Protein AF-A0A7W8SS16-F1 (afdb_monomer)

Solvent-accessible surface area (backbone atoms only — not comparable to full-atom values): 12075 Å² total; per-residue (Å²): 107,57,66,53,56,61,70,48,41,93,76,43,60,70,66,60,52,49,54,53,42,48,54,46,45,53,54,51,49,43,66,39,55,33,52,51,42,54,52,36,51,65,58,40,70,41,93,82,24,70,28,72,86,41,45,69,45,52,56,46,54,32,50,55,39,40,53,52,26,50,53,54,51,64,74,57,46,54,69,59,56,54,48,52,56,48,52,56,51,50,53,53,43,63,76,73,58,91,49,75,67,57,52,42,55,49,44,53,52,54,46,54,54,33,50,51,51,27,53,54,32,45,55,51,35,63,75,42,60,87,86,50,55,66,41,52,52,48,29,44,54,32,46,51,52,40,52,50,46,46,70,70,36,27,76,76,63,73,54,89,52,65,69,61,49,53,53,45,50,57,53,45,53,40,46,44,54,29,49,52,39,52,50,27,46,50,54,48,60,80,42,37,89,81,49,57,60,70,65,53,49,49,45,33,47,54,41,40,50,55,49,33,54,54,34,48,53,62,38,48,64,76,62,111

Nearest PDB structures (foldseek):
  8ub3-assembly1_A  TM=2.593E-01  e=3.828E-01  synthetic construct
  4p9t-assembly1_C  TM=2.778E-01  e=1.265E+00  Mus musculus
  8j0h-assembly3_C  TM=3.915E-01  e=6.929E+00  Schizosaccharomyces pombe 972h-
  6egc-assembly1_A  TM=3.393E-01  e=5.506E+00  synthetic construct

Radius of gyration: 20.69 Å; Cα contacts (8 Å, |Δi|>4): 167; chains: 1; bounding box: 44×39×52 Å

Secondary structure (DSSP, 8-state):
-HHHHHHHGGGS-HHHHHHHHHHHHHHHHHHHHHHHHHHHHHHHTSTTS--GGGHHHHHHHHHHHHHHHHHHHHHTTHHHHHHHHHHHHHHHHHHH---HHHHHHHHHHHHHHHHHHHHHHHHHHHHS-TT-HHHHHHHHHHHHHHHHHHHHHHHHHT---HHHHHHHHHHHHHHHHHHHHHHHHHHHHHTHHHHS-HHHHHHHHHHHHHHHHHHHHHHHHTT-

pLDDT: mean 89.04, std 6.63, range [62.69, 97.5]

Mean predicted aligned error: 5.39 Å

Foldseek 3Di:
DLLVLVLCVVLDDVVLSVVLNVLVVQLCVLVCQLVLLVLLLVVCPPPQQLQPLLNVVSVVVSVVSVVRSVVSVVVSPVVVSVVVSVVVRVVSNVVRDDDLVVLLVSLVVSLVVLVVQLVVLLVVLLPDDLVPLVSLVSNLVSLVSNLVSCVVCVVSNVDDCPVVNVLSVVLNVLSVQLVSLVSSLVVLVVCVVPRDDPVSSVSNNVVSVVSNSVSSVVSSVSSD

Sequence (224 aa):
MRSLWWAFAPLLDKGENSRQRAVYKFLATAAGKTRDWDILIALLKQEDSGAQALMPKLEQARRDTLATSRKTLLNADVKHLLRDALATTSAQLHATHDSAIALRKFAARRIGASEHSLKKRIKRARHAKRSNYAAFHDVRKAGKKLRYLFEFFGPVLKISHKRTLKRLKKIQKRFGMLNDTVASETLLRDNAASLADADHIAAALGWLDRKRKRRLRAASELLG

Structure (mmCIF, N/CA/C/O backbone):
data_AF-A0A7W8SS16-F1
#
_entry.id   AF-A0A7W8SS16-F1
#
loop_
_atom_site.group_PDB
_atom_site.id
_atom_site.type_symbol
_atom_site.label_atom_id
_atom_site.label_alt_id
_atom_site.label_comp_id
_atom_site.label_asym_id
_atom_site.label_entity_id
_atom_site.label_seq_id
_atom_site.pdbx_PDB_ins_code
_atom_site.Cartn_x
_atom_site.Cartn_y
_atom_site.Cartn_z
_atom_site.occupancy
_atom_site.B_iso_or_equiv
_atom_site.auth_seq_id
_atom_site.auth_comp_id
_atom_site.auth_asym_id
_atom_site.auth_atom_id
_atom_site.pdbx_PDB_model_num
ATOM 1 N N . MET A 1 1 ? 10.441 -2.635 -4.152 1.00 74.44 1 MET A N 1
ATOM 2 C CA . MET A 1 1 ? 10.681 -3.810 -5.021 1.00 74.44 1 MET A CA 1
ATOM 3 C C . MET A 1 1 ? 9.576 -4.080 -6.040 1.00 74.44 1 MET A C 1
ATOM 5 O O . MET A 1 1 ? 9.846 -3.895 -7.213 1.00 74.44 1 MET A O 1
ATOM 9 N N . ARG A 1 2 ? 8.312 -4.375 -5.680 1.00 85.88 2 ARG A N 1
ATOM 10 C CA . ARG A 1 2 ? 7.229 -4.618 -6.682 1.00 85.88 2 ARG A CA 1
ATOM 11 C C . ARG A 1 2 ? 7.094 -3.560 -7.786 1.00 85.88 2 ARG A C 1
ATOM 13 O O . ARG A 1 2 ? 6.755 -3.884 -8.920 1.00 85.88 2 ARG A O 1
ATOM 20 N N . SER A 1 3 ? 7.297 -2.292 -7.433 1.00 86.88 3 SER A N 1
ATOM 21 C CA . SER A 1 3 ? 7.240 -1.173 -8.378 1.00 86.88 3 SER A CA 1
ATOM 22 C C . SER A 1 3 ? 8.393 -1.177 -9.378 1.00 86.88 3 SER A C 1
ATOM 24 O O . SER A 1 3 ? 8.199 -0.696 -10.485 1.00 86.88 3 SER A O 1
ATOM 26 N N . LEU A 1 4 ? 9.554 -1.720 -9.002 1.00 87.88 4 LEU A N 1
ATOM 27 C CA . LEU A 1 4 ? 10.734 -1.830 -9.858 1.00 87.88 4 LEU A CA 1
ATOM 28 C C . LEU A 1 4 ? 10.493 -2.874 -10.955 1.00 87.88 4 LEU A C 1
ATOM 30 O O . LEU A 1 4 ? 10.517 -2.530 -12.129 1.00 87.88 4 LEU A O 1
ATOM 34 N N . TRP A 1 5 ? 10.072 -4.088 -10.587 1.00 88.94 5 TRP A N 1
ATOM 35 C CA . TRP A 1 5 ? 9.665 -5.119 -11.555 1.00 88.94 5 TRP A CA 1
ATOM 36 C C . TRP A 1 5 ? 8.515 -4.657 -12.453 1.00 88.94 5 TRP A C 1
ATOM 38 O O . TRP A 1 5 ? 8.502 -4.910 -13.649 1.00 88.94 5 TRP A O 1
ATOM 48 N N . TRP A 1 6 ? 7.560 -3.886 -11.921 1.00 92.12 6 TRP A N 1
ATOM 49 C CA . TRP A 1 6 ? 6.535 -3.262 -12.765 1.00 92.12 6 TRP A CA 1
ATOM 50 C C . TRP A 1 6 ? 7.099 -2.196 -13.727 1.00 92.12 6 TRP A C 1
ATOM 52 O O . TRP A 1 6 ? 6.590 -2.048 -14.843 1.00 92.12 6 TRP A O 1
ATOM 62 N N . ALA A 1 7 ? 8.107 -1.427 -13.311 1.00 91.19 7 ALA A N 1
ATOM 63 C CA . ALA A 1 7 ? 8.721 -0.401 -14.149 1.00 91.19 7 ALA A CA 1
ATOM 64 C C . ALA A 1 7 ? 9.413 -1.034 -15.362 1.00 91.19 7 ALA A C 1
ATOM 66 O O . ALA A 1 7 ? 9.157 -0.590 -16.485 1.00 91.19 7 ALA A O 1
ATOM 67 N N . PHE A 1 8 ? 10.172 -2.108 -15.123 1.00 89.88 8 PHE A N 1
ATOM 68 C CA . PHE A 1 8 ? 10.927 -2.869 -16.121 1.00 89.88 8 PHE A CA 1
ATOM 69 C C . PHE A 1 8 ? 10.134 -3.985 -16.807 1.00 89.88 8 PHE A C 1
ATOM 71 O O . PHE A 1 8 ? 10.627 -4.549 -17.769 1.00 89.88 8 PHE A O 1
ATOM 78 N N . ALA A 1 9 ? 8.889 -4.250 -16.398 1.00 90.44 9 ALA A N 1
ATOM 79 C CA . ALA A 1 9 ? 8.056 -5.339 -16.918 1.00 90.44 9 ALA A CA 1
ATOM 80 C C . ALA A 1 9 ? 8.061 -5.543 -18.449 1.00 90.44 9 ALA A C 1
ATOM 82 O O . ALA A 1 9 ? 8.000 -6.696 -18.852 1.00 90.44 9 ALA A O 1
ATOM 83 N N . PRO A 1 10 ? 8.107 -4.504 -19.313 1.00 90.19 10 PRO A N 1
ATOM 84 C CA . PRO A 1 10 ? 8.168 -4.720 -20.762 1.00 90.19 10 PRO A CA 1
ATOM 85 C C . PRO A 1 10 ? 9.491 -5.301 -21.288 1.00 90.19 10 PRO A C 1
ATOM 87 O O . PRO A 1 10 ? 9.543 -5.635 -22.462 1.00 90.19 10 PRO A O 1
ATOM 90 N N . LEU A 1 11 ? 10.539 -5.346 -20.461 1.00 86.88 11 LEU A N 1
ATOM 91 C CA . LEU A 1 11 ? 11.873 -5.875 -20.778 1.00 86.88 11 LEU A CA 1
ATOM 92 C C . LEU A 1 11 ? 12.154 -7.210 -20.071 1.00 86.88 11 LEU A C 1
ATOM 94 O O . LEU A 1 11 ? 13.245 -7.747 -20.188 1.00 86.88 11 LEU A O 1
ATOM 98 N N . LEU A 1 12 ? 11.205 -7.704 -19.274 1.00 85.38 12 LEU A N 1
ATOM 99 C CA . LEU A 1 12 ? 11.363 -8.927 -18.494 1.00 85.38 12 LEU A CA 1
ATOM 100 C C . LEU A 1 12 ? 10.482 -10.022 -19.075 1.00 85.38 12 LEU A C 1
ATOM 102 O O . LEU A 1 12 ? 9.384 -9.736 -19.569 1.00 85.38 12 LEU A O 1
ATOM 106 N N . ASP A 1 13 ? 10.918 -11.270 -18.919 1.00 87.88 13 ASP A N 1
ATOM 107 C CA . ASP A 1 13 ? 10.044 -12.407 -19.173 1.00 87.88 13 ASP A CA 1
ATOM 108 C C . ASP A 1 13 ? 8.759 -12.297 -18.327 1.00 87.88 13 ASP A C 1
ATOM 110 O O . ASP A 1 13 ? 8.773 -11.908 -17.151 1.00 87.88 13 ASP A O 1
ATOM 114 N N . LYS A 1 14 ? 7.614 -12.613 -18.939 1.00 88.19 14 LYS A N 1
ATOM 115 C CA . LYS A 1 14 ? 6.300 -12.451 -18.302 1.00 88.19 14 LYS A CA 1
ATOM 116 C C . LYS A 1 14 ? 6.110 -13.421 -17.139 1.00 88.19 14 LYS A C 1
ATOM 118 O O . LYS A 1 14 ? 5.496 -13.026 -16.138 1.00 88.19 14 LYS A O 1
ATOM 123 N N . GLY A 1 15 ? 6.594 -14.656 -17.279 1.00 87.62 15 GLY A N 1
ATOM 124 C CA . GLY A 1 15 ? 6.503 -15.690 -16.254 1.00 87.62 15 GLY A CA 1
ATOM 125 C C . GLY A 1 15 ? 7.339 -15.304 -15.043 1.00 87.62 15 GLY A C 1
ATOM 126 O O . GLY A 1 15 ? 6.806 -15.145 -13.939 1.00 87.62 15 GLY A O 1
ATOM 127 N N . GLU A 1 16 ? 8.614 -15.012 -15.278 1.00 83.19 16 GLU A N 1
ATOM 128 C CA . GLU A 1 16 ? 9.563 -14.647 -14.230 1.00 83.19 16 GLU A CA 1
ATOM 129 C C . GLU A 1 16 ? 9.162 -13.349 -13.516 1.00 83.19 16 GLU A C 1
ATOM 131 O O . GLU A 1 16 ? 9.086 -13.287 -12.287 1.00 83.19 16 GLU A O 1
ATOM 136 N N . ASN A 1 17 ? 8.757 -12.316 -14.259 1.00 88.19 17 ASN A N 1
ATOM 137 C CA . ASN A 1 17 ? 8.255 -11.079 -13.661 1.00 88.19 17 ASN A CA 1
ATOM 138 C C . ASN A 1 17 ? 7.004 -11.311 -12.791 1.00 88.19 17 ASN A C 1
ATOM 140 O O . ASN A 1 17 ? 6.822 -10.655 -11.760 1.00 88.19 17 ASN A O 1
ATOM 144 N N . SER A 1 18 ? 6.120 -12.230 -13.183 1.00 90.00 18 SER A N 1
ATOM 145 C CA . SER A 1 18 ? 4.931 -12.563 -12.393 1.00 90.00 18 SER A CA 1
ATOM 146 C C . SER A 1 18 ? 5.305 -13.292 -11.104 1.00 90.00 18 SER A C 1
ATOM 148 O O . SER A 1 18 ? 4.835 -12.884 -10.035 1.00 90.00 18 SER A O 1
ATOM 150 N N . ARG A 1 19 ? 6.209 -14.278 -11.186 1.00 87.38 19 ARG A N 1
ATOM 151 C CA . ARG A 1 19 ? 6.774 -15.002 -10.038 1.00 87.38 19 ARG A CA 1
ATOM 152 C C . ARG A 1 19 ? 7.416 -14.037 -9.042 1.00 87.38 19 ARG A C 1
ATOM 154 O O . ARG A 1 19 ? 7.005 -13.986 -7.881 1.00 87.38 19 ARG A O 1
ATOM 161 N N . GLN A 1 20 ? 8.325 -13.178 -9.499 1.00 87.75 20 GLN A N 1
ATOM 162 C CA . GLN A 1 20 ? 9.016 -12.224 -8.627 1.00 87.75 20 GLN A CA 1
ATOM 163 C C . GLN A 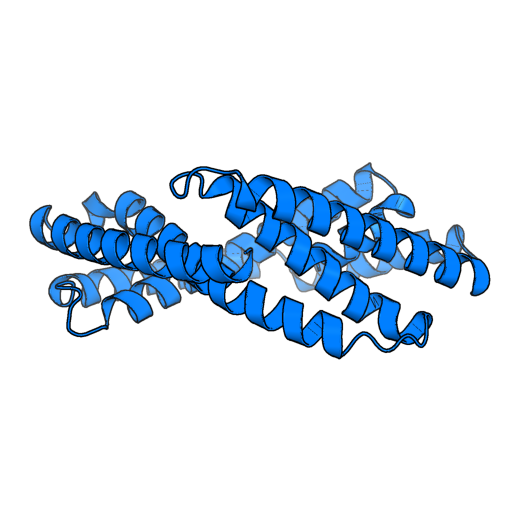1 20 ? 8.056 -11.228 -7.973 1.00 87.75 20 GLN A C 1
ATOM 165 O O . GLN A 1 20 ? 8.121 -10.939 -6.773 1.00 87.75 20 GLN A O 1
ATOM 170 N N . ARG A 1 21 ? 7.072 -10.722 -8.724 1.00 90.38 21 ARG A N 1
ATOM 171 C CA . ARG A 1 21 ? 6.050 -9.828 -8.158 1.00 90.38 21 ARG A CA 1
ATOM 172 C C . ARG A 1 21 ? 5.158 -10.521 -7.130 1.00 90.38 21 ARG A C 1
ATOM 174 O O . ARG A 1 21 ? 4.668 -9.816 -6.238 1.00 90.38 21 ARG A O 1
ATOM 181 N N . ALA A 1 22 ? 4.932 -11.830 -7.245 1.00 89.81 22 ALA A N 1
ATOM 182 C CA . ALA A 1 22 ? 4.215 -12.624 -6.252 1.00 89.81 22 ALA A CA 1
ATOM 183 C C . ALA A 1 22 ? 5.039 -12.775 -4.965 1.00 89.81 22 ALA A C 1
ATOM 185 O O . ALA A 1 22 ? 4.519 -12.451 -3.896 1.00 89.81 22 ALA A O 1
ATOM 186 N N . VAL A 1 23 ? 6.332 -13.104 -5.066 1.00 88.62 23 VAL A N 1
ATOM 187 C CA . VAL A 1 23 ? 7.258 -13.162 -3.917 1.00 88.62 23 VAL A CA 1
ATOM 188 C C . VAL A 1 23 ? 7.284 -11.826 -3.174 1.00 88.62 23 VAL A C 1
ATOM 190 O O . VAL A 1 23 ? 6.983 -11.749 -1.983 1.00 88.62 23 VAL A O 1
ATOM 193 N N . TYR A 1 24 ? 7.512 -10.718 -3.881 1.00 89.88 24 TYR A N 1
ATOM 194 C CA . TYR A 1 24 ? 7.497 -9.402 -3.242 1.00 89.88 24 TYR A CA 1
ATOM 195 C C . TYR A 1 24 ? 6.123 -8.998 -2.694 1.00 89.88 24 TYR A C 1
ATOM 197 O O . TYR A 1 24 ? 6.046 -8.146 -1.807 1.00 89.88 24 TYR A O 1
ATOM 205 N N . LYS A 1 25 ? 5.022 -9.527 -3.246 1.00 91.56 25 LYS A N 1
ATOM 206 C CA . LYS A 1 25 ? 3.679 -9.318 -2.686 1.00 91.56 25 LYS A CA 1
ATOM 207 C C . LYS A 1 25 ? 3.551 -10.060 -1.365 1.00 91.56 25 LYS A C 1
ATOM 209 O O . LYS A 1 25 ? 3.117 -9.429 -0.412 1.00 91.56 25 LYS A O 1
ATOM 214 N N . PHE A 1 26 ? 3.955 -11.322 -1.316 1.00 91.19 26 PHE A N 1
ATOM 215 C CA . PHE A 1 26 ? 3.956 -12.129 -0.103 1.00 91.19 26 PHE A CA 1
ATOM 216 C C . PHE A 1 26 ? 4.756 -11.450 1.017 1.00 91.19 26 PHE A C 1
ATOM 218 O O . PHE A 1 26 ? 4.190 -11.151 2.067 1.00 91.19 26 PHE A O 1
ATOM 225 N N . LEU A 1 27 ? 6.009 -11.066 0.747 1.00 90.75 27 LEU A N 1
ATOM 226 C CA . LEU A 1 27 ? 6.867 -10.387 1.726 1.00 90.75 27 LEU A CA 1
ATOM 227 C C . LEU A 1 27 ? 6.273 -9.055 2.204 1.00 90.75 27 LEU A C 1
ATOM 229 O O . LEU A 1 27 ? 6.237 -8.772 3.399 1.00 90.75 27 LEU A O 1
ATOM 233 N N . ALA A 1 28 ? 5.764 -8.237 1.276 1.00 90.81 28 ALA A N 1
ATOM 234 C CA . ALA A 1 28 ? 5.147 -6.961 1.625 1.00 90.81 28 ALA A CA 1
ATOM 235 C C . ALA A 1 28 ? 3.847 -7.134 2.424 1.00 90.81 28 ALA A C 1
ATOM 237 O O . ALA A 1 28 ? 3.546 -6.299 3.270 1.00 90.81 28 ALA A O 1
ATOM 238 N N . THR A 1 29 ? 3.071 -8.186 2.151 1.00 92.19 29 THR A N 1
ATOM 239 C CA . THR A 1 29 ? 1.867 -8.513 2.916 1.00 92.19 29 THR A CA 1
ATOM 240 C C . THR A 1 29 ? 2.238 -8.966 4.322 1.00 92.19 29 THR A C 1
ATOM 242 O O . THR A 1 29 ? 1.670 -8.436 5.269 1.00 92.19 29 THR A O 1
ATOM 245 N N . ALA A 1 30 ? 3.214 -9.865 4.474 1.00 91.56 30 ALA A N 1
ATOM 246 C CA . ALA A 1 30 ? 3.684 -10.305 5.786 1.00 91.56 30 ALA A CA 1
ATOM 247 C C . ALA A 1 30 ? 4.187 -9.120 6.628 1.00 91.56 30 ALA A C 1
ATOM 249 O O . ALA A 1 30 ? 3.721 -8.920 7.740 1.00 91.56 30 ALA A O 1
ATOM 250 N N . ALA A 1 31 ? 5.042 -8.261 6.068 1.00 89.50 31 ALA A N 1
ATOM 251 C CA . ALA A 1 31 ? 5.534 -7.075 6.773 1.00 89.50 31 ALA A CA 1
ATOM 252 C C . ALA A 1 31 ? 4.454 -5.996 7.010 1.00 89.50 31 ALA A C 1
ATOM 254 O O . ALA A 1 31 ? 4.579 -5.174 7.914 1.00 89.50 31 ALA A O 1
ATOM 255 N N . GLY A 1 32 ? 3.412 -5.955 6.174 1.00 93.19 32 GLY A N 1
ATOM 256 C CA . GLY A 1 32 ? 2.376 -4.923 6.206 1.00 93.19 32 GLY A CA 1
ATOM 257 C C . GLY A 1 32 ? 1.312 -5.126 7.282 1.00 93.19 32 GLY A C 1
ATOM 258 O O . GLY A 1 32 ? 0.798 -4.135 7.791 1.00 93.19 32 GLY A O 1
ATOM 259 N N . LYS A 1 33 ? 1.016 -6.374 7.670 1.00 92.88 33 LYS A N 1
ATOM 260 C CA . LYS A 1 33 ? -0.075 -6.680 8.612 1.00 92.88 33 LYS A CA 1
ATOM 261 C C . LYS A 1 33 ? 0.085 -5.971 9.961 1.00 92.88 33 LYS A C 1
ATOM 263 O O . LYS A 1 33 ? -0.872 -5.395 10.462 1.00 92.88 33 LYS A O 1
ATOM 268 N N . THR A 1 34 ? 1.293 -5.943 10.529 1.00 94.94 34 THR A N 1
ATOM 269 C CA . THR A 1 34 ? 1.542 -5.224 11.793 1.00 94.94 34 THR A CA 1
ATOM 270 C C . THR A 1 34 ? 1.331 -3.718 11.650 1.00 94.94 34 THR A C 1
ATOM 272 O O . THR A 1 34 ? 0.746 -3.090 12.529 1.00 94.94 34 THR A O 1
ATOM 275 N N . ARG A 1 35 ? 1.741 -3.140 10.513 1.00 95.38 35 ARG A N 1
ATOM 276 C CA . ARG A 1 35 ? 1.562 -1.710 10.232 1.00 95.38 35 ARG A CA 1
ATOM 277 C C . ARG A 1 35 ? 0.085 -1.320 10.187 1.00 95.38 35 ARG A C 1
ATOM 279 O O . ARG A 1 35 ? -0.256 -0.202 10.565 1.00 95.38 35 ARG A O 1
ATOM 286 N N . ASP A 1 36 ? -0.784 -2.202 9.707 1.00 96.25 36 ASP A N 1
ATOM 287 C CA . ASP A 1 36 ? -2.218 -1.916 9.660 1.00 96.25 36 ASP A CA 1
ATOM 288 C C . ASP A 1 36 ? -2.795 -1.767 11.084 1.00 96.25 36 ASP A C 1
ATOM 290 O O . ASP A 1 36 ? -3.568 -0.837 11.334 1.00 96.25 36 ASP A O 1
ATOM 294 N N . TRP A 1 37 ? -2.321 -2.576 12.044 1.00 96.75 37 TRP A N 1
ATOM 295 C CA . TRP A 1 37 ? -2.627 -2.408 13.472 1.00 96.75 37 TRP A CA 1
ATOM 296 C C . TRP A 1 37 ? -2.014 -1.140 14.070 1.00 96.75 37 TRP A C 1
ATOM 298 O O . TRP A 1 37 ? -2.718 -0.411 14.765 1.00 96.75 37 TRP A O 1
ATOM 308 N N . ASP A 1 38 ? -0.746 -0.829 13.766 1.00 97.00 38 ASP A N 1
ATOM 309 C CA . ASP A 1 38 ? -0.102 0.427 14.197 1.00 97.00 38 ASP A CA 1
ATOM 310 C C . ASP A 1 38 ? -0.942 1.649 13.809 1.00 97.00 38 ASP A C 1
ATOM 312 O O . ASP A 1 38 ? -1.163 2.561 14.606 1.00 97.00 38 ASP A O 1
ATOM 316 N N . ILE A 1 39 ? -1.427 1.660 12.566 1.00 96.94 39 ILE A N 1
ATOM 317 C CA . ILE A 1 39 ? -2.257 2.735 12.028 1.00 96.94 39 ILE A CA 1
ATOM 318 C C . ILE A 1 39 ? -3.614 2.775 12.733 1.00 96.94 39 ILE A C 1
ATOM 320 O O . ILE A 1 39 ? -4.052 3.863 13.106 1.00 96.94 39 ILE A O 1
ATOM 324 N N . LEU A 1 40 ? -4.281 1.629 12.910 1.00 96.81 40 LEU A N 1
ATOM 325 C CA . LEU A 1 40 ? -5.572 1.562 13.600 1.00 96.81 40 LEU A CA 1
ATOM 326 C C . LEU A 1 40 ? -5.456 2.104 15.030 1.00 96.81 40 LEU A C 1
ATOM 328 O O . LEU A 1 40 ? -6.218 2.992 15.402 1.00 96.81 40 LEU A O 1
ATOM 332 N N . ILE A 1 41 ? -4.461 1.642 15.787 1.00 96.44 41 ILE A N 1
ATOM 333 C CA . ILE A 1 41 ? -4.194 2.093 17.156 1.00 96.44 41 ILE A CA 1
ATOM 334 C C . ILE A 1 41 ? -3.892 3.594 17.177 1.00 96.44 41 ILE A C 1
ATOM 336 O O . ILE A 1 41 ? -4.498 4.333 17.947 1.00 96.44 41 ILE A O 1
ATOM 340 N N . ALA A 1 42 ? -3.017 4.086 16.295 1.00 95.94 42 ALA A N 1
ATOM 341 C CA . ALA A 1 42 ? -2.696 5.513 16.223 1.00 95.94 42 ALA A CA 1
ATOM 342 C C . ALA A 1 42 ? -3.905 6.385 15.837 1.00 95.94 42 ALA A C 1
ATOM 344 O O . ALA A 1 42 ? -3.988 7.551 16.228 1.00 95.94 42 ALA A O 1
ATOM 345 N N . LEU A 1 43 ? -4.845 5.854 15.049 1.00 95.00 43 LEU A N 1
ATOM 346 C CA . LEU A 1 43 ? -6.101 6.540 14.770 1.00 95.00 43 LEU A CA 1
ATOM 347 C C . LEU A 1 43 ? -6.998 6.548 16.008 1.00 95.00 43 LEU A C 1
ATOM 349 O O . LEU A 1 43 ? -7.501 7.609 16.353 1.00 95.00 43 LEU A O 1
ATOM 353 N N . LEU A 1 44 ? -7.181 5.408 16.667 1.00 94.00 44 LEU A N 1
ATOM 354 C CA . LEU A 1 44 ? -8.101 5.264 17.794 1.00 94.00 44 LEU A CA 1
ATOM 355 C C . LEU A 1 44 ? -7.583 5.863 19.112 1.00 94.00 44 LEU A C 1
ATOM 357 O O . LEU A 1 44 ? -8.392 6.149 19.981 1.00 94.00 44 LEU A O 1
ATOM 361 N N . LYS A 1 45 ? -6.286 6.158 19.246 1.00 92.56 45 LYS A N 1
ATOM 362 C CA . LYS A 1 45 ? -5.729 6.930 20.377 1.00 92.56 45 LYS A CA 1
ATOM 363 C C . LYS A 1 45 ? -6.143 8.414 20.395 1.00 92.56 45 LYS A C 1
ATOM 365 O O . LYS A 1 45 ? -5.726 9.146 21.280 1.00 92.56 45 LYS A O 1
ATOM 370 N N . GLN A 1 46 ? -6.907 8.886 19.409 1.00 88.38 46 GLN A N 1
ATOM 371 C CA . GLN A 1 46 ? -7.432 10.256 19.407 1.00 88.38 46 GLN A CA 1
ATOM 372 C C . GLN A 1 46 ? -8.615 10.366 20.379 1.00 88.38 46 GLN A C 1
ATOM 374 O O . GLN A 1 46 ? -9.473 9.485 20.374 1.00 88.38 46 GLN A O 1
ATOM 379 N N . GLU A 1 47 ? -8.632 11.428 21.192 1.00 62.69 47 GLU A N 1
ATOM 380 C CA . GLU A 1 47 ? -9.495 11.612 22.379 1.00 62.69 47 GLU A CA 1
ATOM 381 C C . GLU A 1 47 ? -11.005 11.468 22.108 1.00 62.69 47 GLU A C 1
ATOM 383 O O . GLU A 1 47 ? -11.777 11.144 23.001 1.00 62.69 47 GLU A O 1
ATOM 388 N N . ASP A 1 48 ? -11.433 11.624 20.859 1.00 78.25 48 ASP A N 1
ATOM 389 C CA . ASP A 1 48 ? -12.821 11.589 20.401 1.00 78.25 48 ASP A CA 1
ATOM 390 C C . ASP A 1 48 ? -13.268 10.235 19.807 1.00 78.25 48 ASP A C 1
ATOM 392 O O . ASP A 1 48 ? -14.380 10.121 19.282 1.00 78.25 48 ASP A O 1
ATOM 396 N N . SER A 1 49 ? -12.421 9.200 19.848 1.00 78.50 49 SER A N 1
ATOM 397 C CA . SER A 1 49 ? -12.706 7.900 19.221 1.00 78.50 49 SER A CA 1
ATOM 398 C C . SER A 1 49 ? -13.666 7.003 20.013 1.00 78.50 49 SER A C 1
ATOM 400 O O . SER A 1 49 ? -14.253 6.094 19.423 1.00 78.50 49 SER A O 1
ATOM 402 N N . GLY A 1 50 ? -13.790 7.216 21.330 1.00 77.62 50 GLY A N 1
ATOM 403 C CA . GLY A 1 50 ? -14.527 6.327 22.241 1.00 77.62 50 GLY A CA 1
ATOM 404 C C . GLY A 1 50 ? -13.922 4.922 22.378 1.00 77.62 50 GLY A C 1
ATOM 405 O O . GLY A 1 50 ? -14.566 4.021 22.899 1.00 77.62 50 GLY A O 1
ATOM 406 N N . ALA A 1 51 ? -12.693 4.708 21.897 1.00 84.56 51 ALA A N 1
ATOM 407 C CA . ALA A 1 51 ? -12.092 3.383 21.751 1.00 84.56 51 ALA A CA 1
ATOM 408 C C . ALA A 1 51 ? -11.083 3.026 22.854 1.00 84.56 51 ALA A C 1
ATOM 410 O O . ALA A 1 51 ? -10.328 2.065 22.700 1.00 84.56 51 ALA A O 1
ATOM 411 N N . GLN A 1 52 ? -11.039 3.779 23.957 1.00 85.56 52 GLN A N 1
ATOM 412 C CA . GLN A 1 52 ? -10.049 3.561 25.017 1.00 85.56 52 GLN A CA 1
ATOM 413 C C . GLN A 1 52 ? -10.142 2.144 25.605 1.00 85.56 52 GLN A C 1
ATOM 415 O O . GLN A 1 52 ? -9.116 1.493 25.801 1.00 85.56 52 GLN A O 1
ATOM 420 N N . ALA A 1 53 ? -11.364 1.626 25.773 1.00 87.69 53 ALA A N 1
ATOM 421 C CA . ALA A 1 53 ? -11.616 0.261 26.236 1.00 87.69 53 ALA A CA 1
ATOM 422 C C . ALA A 1 53 ? -11.084 -0.819 25.269 1.00 87.69 53 ALA A C 1
ATOM 424 O O . ALA A 1 53 ? -10.726 -1.913 25.697 1.00 87.69 53 ALA A O 1
ATOM 425 N N . LEU A 1 54 ? -10.959 -0.509 23.969 1.00 90.44 54 LEU A N 1
ATOM 426 C CA . LEU A 1 54 ? -10.431 -1.432 22.957 1.00 90.44 54 LEU A CA 1
ATOM 427 C C . LEU A 1 54 ? -8.899 -1.543 23.002 1.00 90.44 54 LEU A C 1
ATOM 429 O O . LEU A 1 54 ? -8.341 -2.511 22.481 1.00 90.44 54 LEU A O 1
ATOM 433 N N . MET A 1 55 ? -8.195 -0.563 23.585 1.00 92.62 55 MET A N 1
ATOM 434 C CA . MET A 1 55 ? -6.735 -0.453 23.460 1.00 92.62 55 MET A CA 1
ATOM 435 C C . MET A 1 55 ? -5.971 -1.704 23.911 1.00 92.62 55 MET A C 1
ATOM 437 O O . MET A 1 55 ? -5.115 -2.152 23.143 1.00 92.62 55 MET A O 1
ATOM 441 N N . PRO A 1 56 ? -6.265 -2.330 25.070 1.00 93.56 56 PRO A N 1
ATOM 442 C CA . PRO A 1 56 ? -5.546 -3.533 25.492 1.00 93.56 56 PRO A CA 1
ATOM 443 C C . PRO A 1 56 ? -5.662 -4.682 24.480 1.00 93.56 56 PRO A C 1
ATOM 445 O O . PRO A 1 56 ? -4.672 -5.351 24.177 1.00 93.56 56 PRO A O 1
ATOM 448 N N . LYS A 1 57 ? -6.856 -4.874 23.907 1.00 94.75 57 LYS A N 1
ATOM 449 C CA . LYS A 1 57 ? -7.149 -5.929 22.926 1.00 94.75 57 LYS A CA 1
ATOM 450 C C . LYS A 1 57 ? -6.508 -5.645 21.568 1.00 94.75 57 LYS A C 1
ATOM 452 O O . LYS A 1 57 ? -5.948 -6.553 20.959 1.00 94.75 57 LYS A O 1
ATOM 457 N N . LEU A 1 58 ? -6.502 -4.387 21.126 1.00 95.00 58 LEU A N 1
ATOM 458 C CA . LEU A 1 58 ? -5.817 -3.973 19.897 1.00 95.00 58 LEU A CA 1
ATOM 459 C C . LEU A 1 58 ? -4.294 -4.140 20.002 1.00 95.00 58 LEU A C 1
ATOM 461 O O . LEU A 1 58 ? -3.666 -4.648 19.074 1.00 95.00 58 LEU A O 1
ATOM 465 N N . GLU A 1 59 ? -3.694 -3.745 21.128 1.00 96.00 59 GLU A N 1
ATOM 466 C CA . GLU A 1 59 ? -2.256 -3.920 21.370 1.00 96.00 59 GLU A CA 1
ATOM 467 C C . GLU A 1 59 ? -1.884 -5.412 21.459 1.00 96.00 59 GLU A C 1
ATOM 469 O O 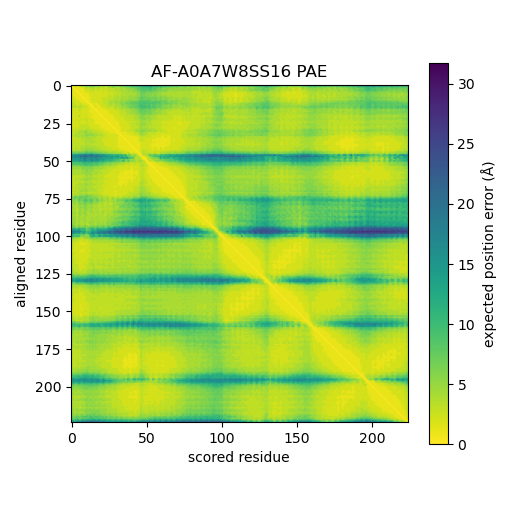. GLU A 1 59 ? -0.821 -5.809 20.977 1.00 96.00 59 GLU A O 1
ATOM 474 N N . GLN A 1 60 ? -2.763 -6.264 22.003 1.00 96.56 60 GLN A N 1
ATOM 475 C CA . GLN A 1 60 ? -2.581 -7.719 21.971 1.00 96.56 60 GLN A CA 1
ATOM 476 C C . GLN A 1 60 ? -2.631 -8.268 20.536 1.00 96.56 60 GLN A C 1
ATOM 478 O O . GLN A 1 60 ? -1.668 -8.895 20.097 1.00 96.56 60 GLN A O 1
ATOM 483 N N . ALA A 1 61 ? -3.672 -7.946 19.761 1.00 96.19 61 ALA A N 1
ATOM 484 C CA . ALA A 1 61 ? -3.794 -8.379 18.366 1.00 96.19 61 ALA A CA 1
ATOM 485 C C . ALA A 1 61 ? -2.606 -7.917 17.499 1.00 96.19 61 ALA A C 1
ATOM 487 O O . ALA A 1 61 ? -2.112 -8.650 16.630 1.00 96.19 61 ALA A O 1
ATOM 488 N N . ARG A 1 62 ? -2.086 -6.713 17.771 1.00 97.19 62 ARG A N 1
ATOM 489 C CA . ARG A 1 62 ? -0.853 -6.194 17.171 1.00 97.19 62 ARG A CA 1
ATOM 490 C C . ARG A 1 62 ? 0.359 -7.068 17.509 1.00 97.19 62 ARG A C 1
ATOM 492 O O . ARG A 1 62 ? 1.127 -7.388 16.598 1.00 97.19 62 ARG A O 1
ATOM 499 N N . ARG A 1 63 ? 0.555 -7.439 18.783 1.00 97.50 63 ARG A N 1
ATOM 500 C CA . ARG A 1 63 ? 1.662 -8.313 19.223 1.00 97.50 63 ARG A CA 1
ATOM 501 C C . ARG A 1 63 ? 1.599 -9.680 18.543 1.00 97.50 63 ARG A C 1
ATOM 503 O O . ARG A 1 63 ? 2.606 -10.120 17.988 1.00 97.50 63 ARG A O 1
ATOM 510 N N . ASP A 1 64 ? 0.421 -10.290 18.489 1.00 96.31 64 ASP A N 1
ATOM 511 C CA . ASP A 1 64 ? 0.218 -11.608 17.869 1.00 96.31 64 ASP A CA 1
ATOM 512 C C . ASP A 1 64 ? 0.470 -11.568 16.355 1.00 96.31 64 ASP A C 1
ATOM 514 O O . ASP A 1 64 ? 1.145 -12.429 15.771 1.00 96.31 64 ASP A O 1
ATOM 518 N N . THR A 1 65 ? 0.011 -10.495 15.707 1.00 96.38 65 THR A N 1
ATOM 519 C CA . THR A 1 65 ? 0.274 -10.246 14.287 1.00 96.38 65 THR A CA 1
ATOM 520 C C . THR A 1 65 ? 1.762 -10.027 14.017 1.00 96.38 65 THR A C 1
ATOM 522 O O . THR A 1 65 ? 2.285 -10.533 13.019 1.00 96.38 65 THR A O 1
ATOM 525 N N . LEU A 1 66 ? 2.473 -9.313 14.895 1.00 96.44 66 LEU A N 1
ATOM 526 C CA . LEU A 1 66 ? 3.918 -9.118 14.787 1.00 96.44 66 LEU A CA 1
ATOM 527 C C . LEU A 1 66 ? 4.677 -10.440 14.931 1.00 96.44 66 LEU A C 1
ATOM 529 O O . LEU A 1 66 ? 5.557 -10.710 14.111 1.00 96.44 66 LEU A O 1
ATOM 533 N N . ALA A 1 67 ? 4.316 -11.279 15.903 1.00 96.69 67 ALA A N 1
ATOM 534 C CA . ALA A 1 67 ? 4.914 -12.600 16.081 1.00 96.69 67 ALA A CA 1
ATOM 535 C C . ALA A 1 67 ? 4.727 -13.472 14.826 1.00 96.69 67 ALA A C 1
ATOM 537 O O . ALA A 1 67 ? 5.695 -14.018 14.289 1.00 96.69 67 ALA A O 1
ATOM 538 N N . THR A 1 68 ? 3.505 -13.509 14.286 1.00 95.44 68 THR A N 1
ATOM 539 C CA . THR A 1 68 ? 3.179 -14.233 13.046 1.00 95.44 68 THR A CA 1
ATOM 540 C C . THR A 1 68 ? 3.963 -13.702 11.846 1.00 95.44 68 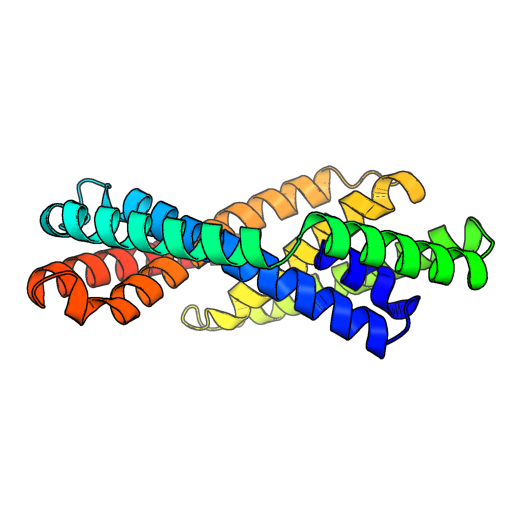THR A C 1
ATOM 542 O O . THR A 1 68 ? 4.518 -14.473 11.059 1.00 95.44 68 THR A O 1
ATOM 545 N N . SER A 1 69 ? 4.048 -12.378 11.707 1.00 94.19 69 SER A N 1
ATOM 546 C CA . SER A 1 69 ? 4.774 -11.722 10.615 1.00 94.19 69 SER A CA 1
ATOM 547 C C . SER A 1 69 ? 6.272 -12.012 10.694 1.00 94.19 69 SER A C 1
ATOM 549 O O . SER A 1 69 ? 6.888 -12.334 9.679 1.00 94.19 69 SER A O 1
ATOM 551 N N . ARG A 1 70 ? 6.852 -11.981 11.901 1.00 94.00 70 ARG A N 1
ATOM 552 C CA . ARG A 1 70 ? 8.258 -12.325 12.142 1.00 94.00 70 ARG A CA 1
ATOM 553 C C . ARG A 1 70 ? 8.538 -13.781 11.783 1.00 94.00 70 ARG A C 1
ATOM 555 O O . ARG A 1 70 ? 9.464 -14.025 11.020 1.00 94.00 70 ARG A O 1
ATOM 562 N N . LYS A 1 71 ? 7.719 -14.726 12.258 1.00 93.69 71 LYS A N 1
ATOM 563 C CA . LYS A 1 71 ? 7.843 -16.154 11.913 1.00 93.69 71 LYS A CA 1
ATOM 564 C C . LYS A 1 71 ? 7.765 -16.371 10.400 1.00 93.69 71 LYS A C 1
ATOM 566 O O . LYS A 1 71 ? 8.613 -17.043 9.828 1.00 93.69 71 LYS A O 1
ATOM 571 N N . THR A 1 72 ? 6.792 -15.739 9.744 1.00 92.75 72 THR A N 1
ATOM 572 C CA . THR A 1 72 ? 6.612 -15.824 8.286 1.00 92.75 72 THR A CA 1
ATOM 573 C C . THR A 1 72 ? 7.848 -15.330 7.535 1.00 92.75 72 THR A C 1
ATOM 575 O O . THR A 1 72 ? 8.294 -15.980 6.598 1.00 92.75 72 THR A O 1
ATOM 578 N N . LEU A 1 73 ? 8.408 -14.186 7.937 1.00 90.25 73 LEU A N 1
ATOM 579 C CA . LEU A 1 73 ? 9.574 -13.600 7.275 1.00 90.25 73 LEU A CA 1
ATOM 580 C C . LEU A 1 73 ? 10.866 -14.372 7.566 1.00 90.25 73 LEU A C 1
ATOM 582 O O . LEU A 1 73 ? 11.682 -14.515 6.664 1.00 90.25 73 LEU A O 1
ATOM 586 N N . LEU A 1 74 ? 11.048 -14.895 8.780 1.00 89.56 74 LEU A N 1
ATOM 587 C CA . LEU A 1 74 ? 12.187 -15.757 9.111 1.00 89.56 74 LEU A CA 1
ATOM 588 C C . LEU A 1 74 ? 12.178 -17.043 8.277 1.00 89.56 74 LEU A C 1
ATOM 590 O O . LEU A 1 74 ? 13.203 -17.417 7.718 1.00 89.56 74 LEU A O 1
ATOM 594 N N . ASN A 1 75 ? 11.007 -17.662 8.122 1.00 89.62 75 ASN A N 1
ATOM 595 C CA . ASN A 1 75 ? 10.853 -18.903 7.360 1.00 89.62 75 ASN A CA 1
ATOM 596 C C . ASN A 1 75 ? 10.926 -18.703 5.841 1.00 89.62 75 ASN A C 1
ATOM 598 O O . ASN A 1 75 ? 11.073 -19.669 5.102 1.00 89.62 75 ASN A O 1
ATOM 602 N N . ALA A 1 76 ? 10.782 -17.468 5.358 1.00 86.31 76 ALA A N 1
ATOM 603 C CA . ALA A 1 76 ? 10.768 -17.175 3.930 1.00 86.31 76 ALA A CA 1
ATOM 604 C C . ALA A 1 76 ? 12.166 -17.115 3.299 1.00 86.31 76 ALA A C 1
ATOM 606 O O . ALA A 1 76 ? 12.247 -16.841 2.109 1.00 86.31 76 ALA A O 1
ATOM 607 N N . ASP A 1 77 ? 13.243 -17.273 4.076 1.00 85.50 77 ASP A N 1
ATOM 608 C CA . ASP A 1 77 ? 14.628 -17.084 3.627 1.00 85.50 77 ASP A CA 1
ATOM 609 C C . ASP A 1 77 ? 14.797 -15.858 2.707 1.00 85.50 77 ASP A C 1
ATOM 611 O O . ASP A 1 77 ? 15.250 -15.903 1.559 1.00 85.50 77 ASP A O 1
ATOM 615 N N . VAL A 1 78 ? 14.346 -14.712 3.227 1.00 83.31 78 VAL A N 1
ATOM 616 C CA . VAL A 1 78 ? 14.230 -13.461 2.465 1.00 83.31 78 VAL A CA 1
ATOM 617 C C . VAL A 1 78 ? 15.555 -13.078 1.813 1.00 83.31 78 VAL A C 1
ATOM 619 O O . VAL A 1 78 ? 15.569 -12.499 0.732 1.00 83.31 78 VAL A O 1
ATOM 622 N N . LYS A 1 79 ? 16.679 -13.400 2.454 1.00 84.25 79 LYS A N 1
ATOM 623 C CA . LYS A 1 79 ? 18.012 -13.057 1.966 1.00 84.25 79 LYS A CA 1
ATOM 624 C C . LYS A 1 79 ? 18.325 -13.768 0.651 1.00 84.25 79 LYS A C 1
ATOM 626 O O . LYS A 1 79 ? 18.729 -13.088 -0.293 1.00 84.25 79 LYS A O 1
ATOM 631 N N . HIS A 1 80 ? 18.122 -15.082 0.579 1.00 84.69 80 HIS A N 1
ATOM 632 C CA . HIS A 1 80 ? 18.353 -15.839 -0.651 1.00 84.69 80 HIS A CA 1
ATOM 633 C C . HIS A 1 80 ? 17.345 -15.437 -1.729 1.00 84.69 80 HIS A C 1
ATOM 635 O O . HIS A 1 80 ? 17.758 -15.022 -2.809 1.00 84.69 80 HIS A O 1
ATOM 641 N N . LEU A 1 81 ? 16.052 -15.351 -1.388 1.00 83.88 81 LEU A N 1
ATOM 642 C CA . LEU A 1 81 ? 15.018 -14.909 -2.335 1.00 83.88 81 LEU A CA 1
ATOM 643 C C . LEU A 1 81 ? 15.329 -13.552 -2.986 1.00 83.88 81 LEU A C 1
ATOM 645 O O . LEU A 1 81 ? 15.104 -13.367 -4.180 1.00 83.88 81 LEU A O 1
ATOM 649 N N . LEU A 1 82 ? 15.819 -12.577 -2.212 1.00 83.06 82 LEU A N 1
ATOM 650 C CA . LEU A 1 82 ? 16.149 -11.250 -2.735 1.00 83.06 82 LEU A CA 1
ATOM 651 C C . LEU A 1 82 ? 17.379 -11.257 -3.644 1.00 83.06 82 LEU A C 1
ATOM 653 O O . LEU A 1 82 ? 17.403 -10.502 -4.618 1.00 83.06 82 LEU A O 1
ATOM 657 N N . ARG A 1 83 ? 18.392 -12.064 -3.316 1.00 85.56 83 ARG A N 1
ATOM 658 C CA . ARG A 1 83 ? 19.622 -12.171 -4.106 1.00 85.56 83 ARG A CA 1
ATOM 659 C C . ARG A 1 83 ? 19.377 -12.879 -5.422 1.00 85.56 83 ARG A C 1
ATOM 661 O O . ARG A 1 83 ? 19.769 -12.339 -6.450 1.00 85.56 83 ARG A O 1
ATOM 668 N N . ASP A 1 84 ? 18.671 -14.002 -5.391 1.00 86.00 84 ASP A N 1
ATOM 669 C CA . ASP A 1 84 ? 18.349 -14.775 -6.589 1.00 86.00 84 ASP A 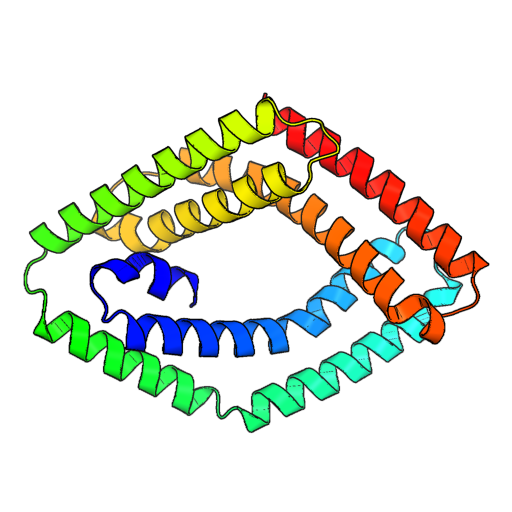CA 1
ATOM 670 C C . ASP A 1 84 ? 17.512 -13.929 -7.548 1.00 86.00 84 ASP A C 1
ATOM 672 O O . ASP A 1 84 ? 17.857 -13.777 -8.717 1.00 86.00 84 ASP A O 1
ATOM 676 N N . ALA A 1 85 ? 16.478 -13.253 -7.027 1.00 83.00 85 ALA A N 1
ATOM 677 C CA . ALA A 1 85 ? 15.659 -12.333 -7.810 1.00 83.00 85 ALA A CA 1
ATOM 678 C C . ALA A 1 85 ? 16.492 -11.253 -8.516 1.00 83.00 85 ALA A C 1
ATOM 680 O O . ALA A 1 85 ? 16.239 -10.934 -9.682 1.00 83.00 85 ALA A O 1
ATOM 681 N N . LEU A 1 86 ? 17.475 -10.676 -7.816 1.00 83.00 86 LEU A N 1
ATOM 682 C CA . LEU A 1 86 ? 18.357 -9.656 -8.373 1.00 83.00 86 LEU A CA 1
ATOM 683 C C . LEU A 1 86 ? 19.308 -10.247 -9.421 1.00 83.00 86 LEU A C 1
ATOM 685 O O . LEU A 1 86 ? 19.409 -9.685 -10.507 1.00 83.00 86 LEU A O 1
ATOM 689 N N . ALA A 1 87 ? 19.965 -11.367 -9.118 1.00 86.56 87 ALA A N 1
ATOM 690 C CA . ALA A 1 87 ? 20.924 -12.015 -10.008 1.00 86.56 87 ALA A CA 1
ATOM 691 C C . ALA A 1 87 ? 20.267 -12.440 -11.329 1.00 86.56 87 ALA A C 1
ATOM 693 O O . ALA A 1 87 ? 20.734 -12.049 -12.400 1.00 86.56 87 ALA A O 1
ATOM 694 N N . THR A 1 88 ? 19.133 -13.145 -11.263 1.00 84.00 88 THR A N 1
ATOM 695 C CA . THR A 1 88 ? 18.393 -13.596 -12.450 1.00 84.00 88 THR A CA 1
ATOM 696 C C . THR A 1 88 ? 17.903 -12.417 -13.290 1.00 84.00 88 THR A C 1
ATOM 698 O O . THR A 1 88 ? 18.061 -12.415 -14.510 1.00 84.00 88 THR A O 1
ATOM 701 N N . THR A 1 89 ? 17.351 -11.379 -12.653 1.00 82.56 89 THR A N 1
ATOM 702 C CA . THR A 1 89 ? 16.826 -10.208 -13.377 1.00 82.56 89 THR A CA 1
ATOM 703 C C . THR A 1 89 ? 17.947 -9.403 -14.037 1.00 82.56 89 THR A C 1
ATOM 705 O O . THR A 1 89 ? 17.794 -8.964 -15.176 1.00 82.56 89 THR A O 1
ATOM 708 N N . SER A 1 90 ? 19.079 -9.216 -13.353 1.00 82.94 90 SER A N 1
ATOM 709 C CA . SER A 1 90 ? 20.239 -8.524 -13.923 1.00 82.94 90 SER A CA 1
ATOM 710 C C . SER A 1 90 ? 20.807 -9.285 -15.119 1.00 82.94 90 SER A C 1
ATOM 712 O O . SER A 1 90 ? 21.019 -8.677 -16.164 1.00 82.94 90 SER A O 1
ATOM 714 N N . ALA A 1 91 ? 20.977 -10.608 -15.012 1.00 83.38 91 ALA A N 1
ATOM 715 C CA . ALA A 1 91 ? 21.463 -11.439 -16.114 1.00 83.38 91 ALA A CA 1
ATOM 716 C C . ALA A 1 91 ? 20.556 -11.342 -17.355 1.00 83.38 91 ALA A C 1
ATOM 718 O O . ALA A 1 91 ? 21.047 -11.128 -18.462 1.00 83.38 91 ALA A O 1
ATOM 719 N N . GLN A 1 92 ? 19.231 -11.405 -17.169 1.00 81.31 92 GLN A N 1
ATOM 720 C CA . GLN A 1 92 ? 18.263 -11.239 -18.262 1.00 81.31 92 GLN A CA 1
ATOM 721 C C . GLN A 1 92 ? 18.372 -9.868 -18.943 1.00 81.31 92 GLN A C 1
ATOM 723 O O . GLN A 1 92 ? 18.354 -9.777 -20.170 1.00 81.31 92 GLN A O 1
ATOM 728 N N . LEU A 1 93 ? 18.492 -8.791 -18.162 1.00 79.56 93 LEU A N 1
ATOM 729 C CA . LEU A 1 93 ? 18.588 -7.438 -18.712 1.00 79.56 93 LEU A CA 1
ATOM 730 C C . LEU A 1 93 ? 19.897 -7.221 -19.481 1.00 79.56 93 LEU A C 1
ATOM 732 O O . LEU A 1 93 ? 19.859 -6.615 -20.552 1.00 79.56 93 LEU A O 1
ATOM 736 N N . HIS A 1 94 ? 21.019 -7.742 -18.973 1.00 78.31 94 HIS A N 1
ATOM 737 C CA . HIS A 1 94 ? 22.319 -7.666 -19.644 1.00 78.31 94 HIS A CA 1
ATOM 738 C C . HIS A 1 94 ? 22.356 -8.462 -20.951 1.00 78.31 94 HIS A C 1
ATOM 740 O O . HIS A 1 94 ? 22.905 -7.977 -21.931 1.00 78.31 94 HIS A O 1
ATOM 746 N N . ALA A 1 95 ? 21.720 -9.634 -21.005 1.00 74.44 95 ALA A N 1
ATOM 747 C CA . ALA A 1 95 ? 21.677 -10.450 -22.219 1.00 74.44 95 ALA A CA 1
ATOM 748 C C . ALA A 1 95 ? 20.821 -9.845 -23.352 1.00 74.44 95 ALA A C 1
ATOM 750 O O . ALA A 1 95 ? 20.999 -10.209 -24.511 1.00 74.44 95 ALA A O 1
ATOM 751 N N . THR A 1 96 ? 19.877 -8.947 -23.039 1.00 68.12 96 THR A N 1
ATOM 752 C CA . THR A 1 96 ? 18.829 -8.536 -23.996 1.00 68.12 96 THR A CA 1
ATOM 753 C C . THR A 1 96 ? 18.983 -7.095 -24.505 1.00 68.12 96 THR A C 1
ATOM 755 O O . THR A 1 96 ? 18.439 -6.753 -25.560 1.00 68.12 96 THR A O 1
ATOM 758 N N . HIS A 1 97 ? 19.666 -6.202 -23.776 1.00 66.88 97 HIS A N 1
ATOM 759 C CA . HIS A 1 97 ? 19.591 -4.757 -24.039 1.00 66.88 97 HIS A CA 1
ATOM 760 C C . HIS A 1 97 ? 20.919 -4.019 -23.828 1.00 66.88 97 HIS A C 1
ATOM 762 O O . HIS A 1 97 ? 21.272 -3.705 -22.696 1.00 66.88 97 HIS A O 1
ATOM 768 N N . ASP A 1 98 ? 21.578 -3.631 -24.926 1.00 62.84 98 ASP A N 1
ATOM 769 C CA . ASP A 1 98 ? 22.970 -3.152 -24.876 1.00 62.84 98 ASP A CA 1
ATOM 770 C C . ASP A 1 98 ? 23.193 -1.697 -25.351 1.00 62.84 98 ASP A C 1
ATOM 772 O O . ASP A 1 98 ? 24.234 -1.345 -25.893 1.00 62.84 98 ASP A O 1
ATOM 776 N N . SER A 1 99 ? 22.218 -0.786 -25.178 1.00 71.94 99 SER A N 1
ATOM 777 C CA . SER A 1 99 ? 22.486 0.641 -25.458 1.00 71.94 99 SER A CA 1
ATOM 778 C C . SER A 1 99 ? 21.832 1.641 -24.502 1.00 71.94 99 SER A C 1
ATOM 780 O O . SER A 1 99 ? 20.641 1.588 -24.177 1.00 71.94 99 SER A O 1
ATOM 782 N N . ALA A 1 100 ? 22.612 2.653 -24.107 1.00 71.94 100 ALA A N 1
ATOM 783 C CA . ALA A 1 100 ? 22.154 3.764 -23.269 1.00 71.94 100 ALA A CA 1
ATOM 784 C C . ALA A 1 100 ? 21.036 4.597 -23.933 1.00 71.94 100 ALA A C 1
ATOM 786 O O . ALA A 1 100 ? 20.165 5.144 -23.249 1.00 71.94 100 ALA A O 1
ATOM 787 N N . ILE A 1 101 ? 21.030 4.680 -25.270 1.00 68.19 101 ILE A N 1
ATOM 788 C CA . ILE A 1 101 ? 19.978 5.354 -26.046 1.00 68.19 101 ILE A CA 1
ATOM 789 C C . ILE A 1 101 ? 18.651 4.589 -25.918 1.00 68.19 101 ILE A C 1
ATOM 791 O O . ILE A 1 101 ? 17.609 5.209 -25.668 1.00 68.19 101 ILE A O 1
ATOM 795 N N . ALA A 1 102 ? 18.676 3.253 -25.991 1.00 83.81 102 ALA A N 1
ATOM 796 C CA . ALA A 1 102 ? 17.487 2.427 -25.793 1.00 83.81 102 ALA A CA 1
ATOM 797 C C . ALA A 1 102 ? 16.904 2.591 -24.381 1.00 83.81 102 ALA A C 1
ATOM 799 O O . ALA A 1 102 ? 15.684 2.730 -24.239 1.00 83.81 102 ALA A O 1
ATOM 800 N N . LEU A 1 103 ? 17.752 2.680 -23.348 1.00 85.88 103 LEU A N 1
ATOM 801 C CA . LEU A 1 103 ? 17.301 2.896 -21.970 1.00 85.88 103 LEU A CA 1
ATOM 802 C C . LEU A 1 103 ? 16.610 4.256 -21.785 1.00 85.88 103 LEU A C 1
ATOM 804 O O . LEU A 1 103 ? 15.549 4.324 -21.161 1.00 85.88 103 LEU A O 1
ATOM 808 N N . ARG A 1 104 ? 17.156 5.339 -22.357 1.00 89.50 104 ARG A N 1
ATOM 809 C CA . ARG A 1 104 ? 16.522 6.671 -22.301 1.00 89.50 104 ARG A CA 1
ATOM 810 C C . ARG A 1 104 ? 15.169 6.684 -23.011 1.00 89.50 104 ARG A C 1
ATOM 812 O O . ARG A 1 104 ? 14.182 7.148 -22.439 1.00 89.50 104 ARG A O 1
ATOM 819 N N . LYS A 1 105 ? 15.086 6.119 -24.220 1.00 91.06 105 LYS A N 1
ATOM 820 C CA . LYS A 1 105 ? 13.823 6.016 -24.974 1.00 91.06 105 LYS A CA 1
ATOM 821 C C . LYS A 1 105 ? 12.790 5.173 -24.223 1.00 91.06 105 LYS A C 1
ATOM 823 O O . LYS A 1 105 ? 11.616 5.545 -24.139 1.00 91.06 105 LYS A O 1
ATOM 828 N N . PHE A 1 106 ? 13.224 4.062 -23.628 1.00 91.69 106 PHE A N 1
ATOM 829 C CA . PHE A 1 106 ? 12.390 3.226 -22.771 1.00 91.69 106 PHE A CA 1
ATOM 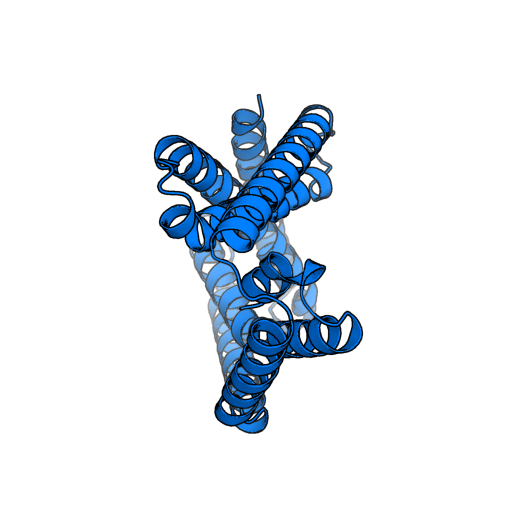830 C C . PHE A 1 106 ? 11.849 4.016 -21.576 1.00 91.69 106 PHE A C 1
ATOM 832 O O . PHE A 1 106 ? 10.632 4.095 -21.399 1.00 91.69 106 PHE A O 1
ATOM 839 N N . ALA A 1 107 ? 12.731 4.645 -20.801 1.00 92.62 107 ALA A N 1
ATOM 840 C CA . ALA A 1 107 ? 12.388 5.439 -19.630 1.00 92.62 107 ALA A CA 1
ATOM 841 C C . ALA A 1 107 ? 11.365 6.543 -19.947 1.00 92.62 107 ALA A C 1
ATOM 843 O O . ALA A 1 107 ? 10.330 6.633 -19.278 1.00 92.62 107 ALA A O 1
ATOM 844 N N . ALA A 1 108 ? 11.603 7.327 -21.005 1.00 93.12 108 ALA A N 1
ATOM 845 C CA . ALA A 1 108 ? 10.694 8.383 -21.447 1.00 93.12 108 ALA A CA 1
ATOM 846 C C . ALA A 1 108 ? 9.299 7.827 -21.786 1.00 93.12 108 ALA A C 1
ATOM 848 O O . ALA A 1 108 ? 8.285 8.329 -21.293 1.00 93.12 108 ALA A O 1
ATOM 849 N N . ARG A 1 109 ? 9.236 6.716 -22.535 1.00 94.62 109 ARG A N 1
ATOM 850 C CA . ARG A 1 109 ? 7.974 6.036 -22.871 1.00 94.62 109 ARG A CA 1
ATOM 851 C C . ARG A 1 109 ? 7.238 5.527 -21.627 1.00 94.62 109 ARG A C 1
ATOM 853 O O . ARG A 1 109 ? 6.012 5.635 -21.555 1.00 94.62 109 ARG A O 1
ATOM 860 N N . ARG A 1 110 ? 7.952 4.979 -20.634 1.00 95.38 110 ARG A N 1
ATOM 861 C CA . ARG A 1 110 ? 7.347 4.506 -19.372 1.00 95.38 110 ARG A CA 1
ATOM 862 C C . ARG A 1 110 ? 6.741 5.654 -18.570 1.00 95.38 110 ARG A C 1
ATOM 864 O O . ARG A 1 110 ? 5.615 5.508 -18.088 1.00 95.38 110 ARG A O 1
ATOM 871 N N . ILE A 1 111 ? 7.457 6.772 -18.445 1.00 94.44 111 ILE A N 1
ATOM 872 C CA . ILE A 1 111 ? 6.964 7.965 -17.744 1.00 94.44 111 ILE A CA 1
ATOM 873 C C . ILE A 1 111 ? 5.724 8.511 -18.450 1.00 94.44 111 ILE A C 1
ATOM 875 O O . ILE A 1 111 ? 4.674 8.579 -17.811 1.00 94.44 111 ILE A O 1
ATOM 879 N N . GLY A 1 112 ? 5.793 8.771 -19.760 1.00 94.12 112 GLY A N 1
ATOM 880 C CA . GLY A 1 112 ? 4.664 9.318 -20.521 1.00 94.12 112 GLY A CA 1
ATOM 881 C C . GLY A 1 112 ? 3.406 8.442 -20.442 1.00 94.12 112 GLY A C 1
ATOM 882 O O . GLY A 1 112 ? 2.305 8.930 -20.179 1.00 94.12 112 GLY A O 1
ATOM 883 N N . ALA A 1 113 ? 3.557 7.116 -20.548 1.00 95.69 113 ALA A N 1
ATOM 884 C CA . ALA A 1 113 ? 2.438 6.186 -20.373 1.00 95.69 113 ALA A CA 1
ATOM 885 C C . ALA A 1 113 ? 1.832 6.247 -18.956 1.00 95.69 113 ALA A C 1
ATOM 887 O O . ALA A 1 113 ? 0.609 6.173 -18.783 1.00 95.69 113 ALA A O 1
ATOM 888 N N . SER A 1 114 ? 2.668 6.391 -17.923 1.00 95.12 114 SER A N 1
ATOM 889 C CA . SER A 1 114 ? 2.206 6.492 -16.536 1.00 95.12 114 SER A CA 1
ATOM 890 C C . SER A 1 114 ? 1.550 7.840 -16.229 1.00 95.12 114 SER A C 1
ATOM 892 O O . SER A 1 114 ? 0.580 7.871 -15.467 1.00 95.12 114 SER A O 1
ATOM 894 N N . GLU A 1 115 ? 2.029 8.932 -16.823 1.00 94.31 115 GLU A N 1
ATOM 895 C CA . GLU A 1 115 ? 1.399 10.254 -16.751 1.00 94.31 115 GLU A CA 1
ATOM 896 C C . GLU A 1 115 ? 0.013 10.234 -17.392 1.00 94.31 115 GLU A C 1
ATOM 898 O O . GLU A 1 115 ? -0.966 10.633 -16.755 1.00 94.31 115 GLU A O 1
ATOM 903 N N . HIS A 1 116 ? -0.106 9.669 -18.597 1.00 95.81 116 HIS A N 1
ATOM 904 C CA . HIS A 1 116 ? -1.394 9.515 -19.278 1.00 95.81 116 HIS A CA 1
ATOM 905 C C . HIS A 1 116 ? -2.378 8.671 -18.465 1.00 95.81 116 HIS A C 1
ATOM 907 O O . HIS A 1 116 ? -3.529 9.060 -18.253 1.00 95.81 116 HIS A O 1
ATOM 913 N N . SER A 1 117 ? -1.921 7.531 -17.933 1.00 95.88 117 SER A N 1
ATOM 914 C CA . SER A 1 117 ? -2.735 6.685 -17.051 1.00 95.88 117 SER A CA 1
ATOM 915 C C . SER A 1 117 ? -3.199 7.441 -15.801 1.00 95.88 117 SER A C 1
ATOM 917 O O . SER A 1 117 ? -4.355 7.298 -15.392 1.00 95.88 117 SER A O 1
ATOM 919 N N . LEU A 1 118 ? -2.326 8.237 -15.175 1.00 94.25 118 LEU A N 1
ATOM 920 C CA . LEU 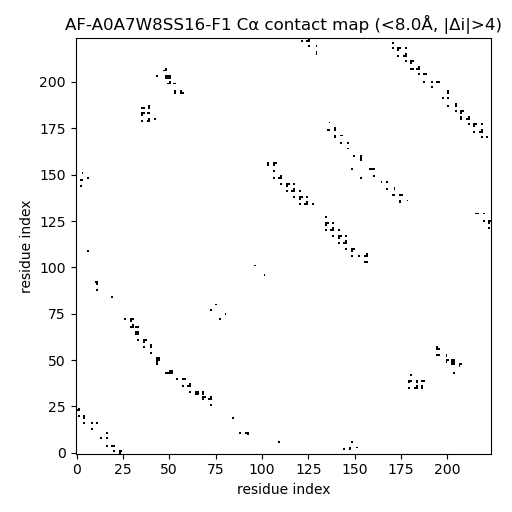A 1 118 ? -2.696 9.049 -14.016 1.00 94.25 118 LEU A CA 1
ATOM 921 C C . LEU A 1 118 ? -3.738 10.108 -14.394 1.00 94.25 118 LEU A C 1
ATOM 923 O O . LEU A 1 118 ? -4.757 10.206 -13.714 1.00 94.25 118 LEU A O 1
ATOM 927 N N . LYS A 1 119 ? -3.538 10.836 -15.500 1.00 93.56 119 LYS A N 1
ATOM 928 C CA . LYS A 1 119 ? -4.484 11.848 -16.000 1.00 93.56 119 LYS A CA 1
ATOM 929 C C . LYS A 1 119 ? -5.869 11.246 -16.248 1.00 93.56 119 LYS A C 1
ATOM 931 O O . LYS A 1 119 ? -6.865 11.794 -15.776 1.00 93.56 119 LYS A O 1
ATOM 936 N N . LYS A 1 120 ? -5.945 10.077 -16.901 1.00 95.31 120 LYS A N 1
ATOM 937 C CA . LYS A 1 120 ? -7.211 9.350 -17.117 1.00 95.31 120 LYS A CA 1
ATOM 938 C C . LYS A 1 120 ? -7.907 8.988 -15.803 1.00 95.31 120 LYS A C 1
ATOM 940 O O . LYS A 1 120 ? -9.114 9.174 -15.679 1.00 95.31 120 LYS A O 1
ATOM 945 N N . ARG A 1 121 ? -7.164 8.479 -14.816 1.00 94.31 121 ARG A N 1
ATOM 946 C CA . ARG A 1 121 ? -7.725 8.083 -13.512 1.00 94.31 121 ARG A CA 1
ATOM 947 C C . ARG A 1 121 ? -8.176 9.286 -12.690 1.00 94.31 121 ARG A C 1
ATOM 949 O O . ARG A 1 121 ? -9.223 9.203 -12.063 1.00 94.31 121 ARG A O 1
ATOM 956 N N . ILE A 1 122 ? -7.448 10.403 -12.749 1.00 91.69 122 ILE A N 1
ATOM 957 C CA . ILE A 1 122 ? -7.875 11.671 -12.142 1.00 91.69 122 ILE A CA 1
ATOM 958 C C . ILE A 1 122 ? -9.191 12.132 -12.772 1.00 91.69 122 ILE A C 1
ATOM 960 O O . ILE A 1 122 ? -10.136 12.390 -12.036 1.00 91.69 122 ILE A O 1
ATOM 964 N N . LYS A 1 123 ? -9.295 12.157 -14.111 1.00 91.69 123 LYS A N 1
ATOM 965 C CA . LYS A 1 123 ? -10.545 12.524 -14.800 1.00 91.69 123 LYS A CA 1
ATOM 966 C C . LYS A 1 123 ? -11.713 11.644 -14.343 1.00 91.69 123 LYS A C 1
ATOM 968 O O . LYS A 1 123 ? -12.752 12.165 -13.962 1.00 91.69 123 LYS A O 1
ATOM 973 N N . ARG A 1 124 ? -11.528 10.320 -14.296 1.00 91.19 124 ARG A N 1
ATOM 974 C CA . ARG A 1 124 ? -12.558 9.388 -13.800 1.00 91.19 124 ARG A CA 1
ATOM 975 C C . ARG A 1 124 ? -12.952 9.664 -12.348 1.00 91.19 124 ARG A C 1
ATOM 977 O O . ARG A 1 124 ? -14.136 9.687 -12.049 1.00 91.19 124 ARG A O 1
ATOM 984 N N . ALA A 1 125 ? -11.984 9.899 -11.464 1.00 89.56 125 ALA A N 1
ATOM 985 C CA . ALA A 1 125 ? -12.253 10.171 -10.055 1.00 89.56 125 ALA A CA 1
ATOM 986 C C . ALA A 1 125 ? -12.966 11.515 -9.822 1.00 89.56 125 ALA A C 1
ATOM 988 O O . ALA A 1 125 ? -13.766 11.604 -8.899 1.00 89.56 125 ALA A O 1
ATOM 989 N N . ARG A 1 126 ? -12.747 12.528 -10.673 1.00 87.81 126 ARG A N 1
ATOM 990 C CA . ARG A 1 126 ? -13.481 13.809 -10.620 1.00 8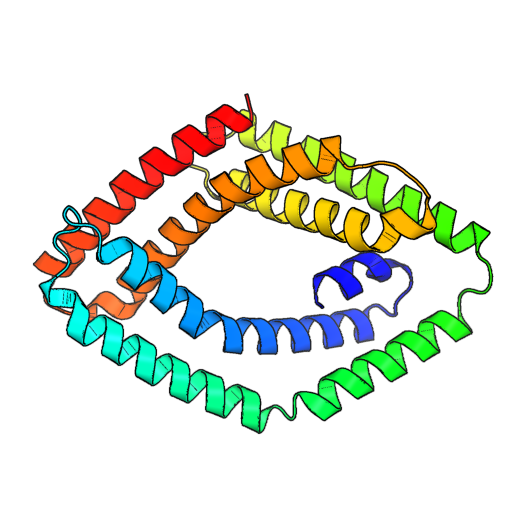7.81 126 ARG A CA 1
ATOM 991 C C . ARG A 1 126 ? -14.974 13.656 -10.903 1.00 87.81 126 ARG A C 1
ATOM 993 O O . ARG A 1 126 ? -15.775 14.340 -10.284 1.00 87.81 126 ARG A O 1
ATOM 1000 N N . HIS A 1 127 ? -15.332 12.774 -11.833 1.00 86.25 127 HIS A N 1
ATOM 1001 C CA . HIS A 1 127 ? -16.729 12.498 -12.188 1.00 86.25 127 HIS A CA 1
ATOM 1002 C C . HIS A 1 127 ? -17.357 11.391 -11.331 1.00 86.25 127 HIS A C 1
ATOM 1004 O O . HIS A 1 127 ? -18.541 11.095 -11.466 1.00 86.25 127 HIS A O 1
ATOM 1010 N N . ALA A 1 128 ? -16.575 10.744 -10.467 1.00 84.31 128 ALA A N 1
ATOM 1011 C CA . ALA A 1 128 ? -17.082 9.693 -9.608 1.00 84.31 128 ALA A CA 1
ATOM 1012 C C . ALA A 1 128 ? -17.883 10.299 -8.449 1.00 84.31 128 ALA A C 1
ATOM 1014 O O . ALA A 1 128 ? -17.477 11.294 -7.843 1.00 84.31 128 ALA A O 1
ATOM 1015 N N . LYS A 1 129 ? -18.998 9.654 -8.082 1.00 78.00 129 LYS A N 1
ATOM 1016 C CA . LYS A 1 129 ? -19.686 9.962 -6.823 1.00 78.00 129 LYS A CA 1
ATOM 1017 C C . LYS A 1 129 ? -18.678 9.853 -5.679 1.00 78.00 129 LYS A C 1
ATOM 1019 O O . LYS A 1 129 ? -17.850 8.944 -5.673 1.00 78.00 129 LYS A O 1
ATOM 1024 N N . ARG A 1 130 ? -18.769 10.741 -4.684 1.00 70.31 130 ARG A N 1
ATOM 1025 C CA . ARG A 1 130 ? -17.844 10.748 -3.534 1.00 70.31 130 ARG A CA 1
ATOM 1026 C C . ARG A 1 130 ? -17.795 9.383 -2.828 1.00 70.31 130 ARG A C 1
ATOM 1028 O O . ARG A 1 130 ? -16.736 8.988 -2.366 1.00 70.31 130 ARG A O 1
ATOM 1035 N N . SER A 1 131 ? -18.886 8.617 -2.826 1.00 69.12 131 SER A N 1
ATOM 1036 C CA . SER A 1 131 ? -18.934 7.246 -2.294 1.00 69.12 131 SER A CA 1
ATOM 1037 C C . SER A 1 131 ? -18.055 6.227 -3.038 1.00 69.12 131 SER A C 1
ATOM 1039 O O . SER A 1 131 ? -17.740 5.178 -2.483 1.00 69.12 131 SER A O 1
ATOM 1041 N N . ASN A 1 132 ? -17.608 6.513 -4.264 1.00 78.56 132 ASN A N 1
ATOM 1042 C CA . ASN A 1 132 ? -16.780 5.608 -5.057 1.00 78.56 132 ASN A CA 1
ATOM 1043 C C . ASN A 1 132 ? -15.299 5.694 -4.650 1.00 78.56 132 ASN A C 1
ATOM 1045 O O . ASN A 1 132 ? -14.456 6.256 -5.355 1.00 78.56 132 ASN A O 1
ATOM 1049 N N . TYR A 1 133 ? -14.973 5.084 -3.511 1.00 82.38 133 TYR A N 1
ATOM 1050 C CA . TYR A 1 133 ? -13.603 4.971 -3.006 1.00 82.38 133 TYR A CA 1
ATOM 1051 C C . TYR A 1 133 ? -12.637 4.320 -4.013 1.00 82.38 133 TYR A C 1
ATOM 1053 O O . TYR A 1 133 ? -11.466 4.708 -4.085 1.00 82.38 133 TYR A O 1
ATOM 1061 N N . ALA A 1 134 ? -13.112 3.369 -4.825 1.00 87.00 134 ALA A N 1
ATOM 1062 C CA . ALA A 1 134 ? -12.277 2.646 -5.783 1.00 87.00 134 ALA A CA 1
ATOM 1063 C C . ALA A 1 134 ? -11.611 3.592 -6.798 1.00 87.00 134 ALA A C 1
ATOM 1065 O O . ALA A 1 134 ? -10.414 3.460 -7.071 1.00 87.00 134 ALA A O 1
ATOM 1066 N N . ALA A 1 135 ? -12.333 4.610 -7.278 1.00 88.88 135 ALA A N 1
ATOM 1067 C CA . ALA A 1 135 ? -11.780 5.607 -8.194 1.00 88.88 135 ALA A CA 1
ATOM 1068 C C . ALA A 1 135 ? -10.627 6.413 -7.560 1.00 88.88 135 ALA A C 1
ATOM 1070 O O . ALA A 1 135 ? -9.584 6.623 -8.189 1.00 88.88 135 ALA A O 1
ATOM 1071 N N . PHE A 1 136 ? -10.758 6.806 -6.289 1.00 87.94 136 PHE A N 1
ATOM 1072 C CA . PHE A 1 136 ? -9.695 7.503 -5.556 1.00 87.94 136 PHE A CA 1
ATOM 1073 C C . PHE A 1 136 ? -8.493 6.589 -5.294 1.00 87.94 136 PHE A C 1
ATOM 1075 O O . PHE A 1 136 ? -7.334 6.981 -5.468 1.00 87.94 136 PHE A O 1
ATOM 1082 N N . HIS A 1 137 ? -8.755 5.340 -4.919 1.00 89.38 137 HIS A N 1
ATOM 1083 C CA . HIS A 1 137 ? -7.719 4.338 -4.705 1.00 89.38 137 HIS A CA 1
ATOM 1084 C C . HIS A 1 137 ? -6.888 4.087 -5.979 1.00 89.38 137 HIS A C 1
ATOM 1086 O O . HIS A 1 137 ? -5.659 3.951 -5.923 1.00 89.38 137 HIS A O 1
ATOM 1092 N N . ASP A 1 138 ? -7.532 4.115 -7.142 1.00 91.69 138 ASP A N 1
ATOM 1093 C CA . ASP A 1 138 ? -6.886 3.991 -8.444 1.00 91.69 138 ASP A CA 1
ATOM 1094 C C . ASP A 1 138 ? -5.970 5.171 -8.786 1.00 91.69 138 ASP A C 1
ATOM 1096 O O . ASP A 1 138 ? -4.852 4.961 -9.278 1.00 91.69 138 ASP A O 1
ATOM 1100 N N . VAL A 1 139 ? -6.388 6.4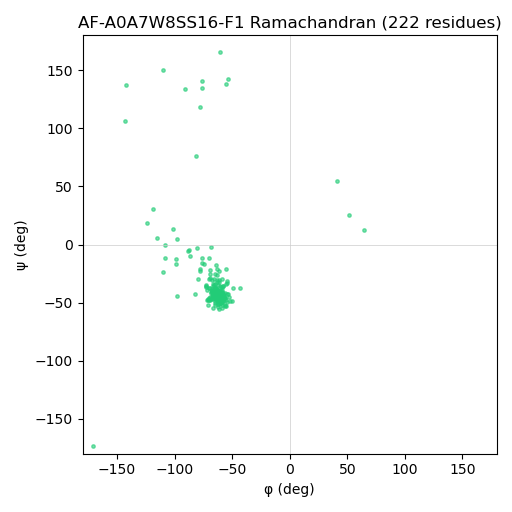03 -8.478 1.00 91.75 139 VAL A N 1
ATOM 1101 C CA . VAL A 1 139 ? -5.523 7.590 -8.587 1.00 91.75 139 VAL A CA 1
ATOM 1102 C C . VAL A 1 139 ? -4.287 7.424 -7.707 1.00 91.75 139 VAL A C 1
ATOM 1104 O O . VAL A 1 139 ? -3.166 7.639 -8.171 1.00 91.75 139 VAL A O 1
ATOM 1107 N N . ARG A 1 140 ? -4.454 6.955 -6.462 1.00 91.44 140 ARG A N 1
ATOM 1108 C CA . ARG A 1 140 ? -3.331 6.703 -5.545 1.00 91.44 140 ARG A CA 1
ATOM 1109 C C . ARG A 1 140 ? -2.339 5.692 -6.120 1.00 91.44 140 ARG A C 1
ATOM 1111 O O . ARG A 1 140 ? -1.130 5.934 -6.088 1.00 91.44 140 ARG A O 1
ATOM 1118 N N . LYS A 1 141 ? -2.830 4.565 -6.650 1.00 92.38 141 LYS A N 1
ATOM 1119 C CA . LYS A 1 141 ? -1.997 3.523 -7.275 1.00 92.38 141 LYS A CA 1
ATOM 1120 C C . LYS A 1 141 ? -1.208 4.077 -8.464 1.00 92.38 141 LYS A C 1
ATOM 1122 O O . LYS A 1 141 ? -0.001 3.846 -8.548 1.00 92.38 141 LYS A O 1
ATOM 1127 N N . ALA A 1 142 ? -1.858 4.828 -9.353 1.00 93.31 142 ALA A N 1
ATOM 1128 C CA . ALA A 1 142 ? -1.197 5.433 -10.509 1.00 93.31 142 ALA A CA 1
ATOM 1129 C C . ALA A 1 142 ? -0.190 6.522 -10.112 1.00 93.31 142 ALA A C 1
ATOM 1131 O O . ALA A 1 142 ? 0.918 6.556 -10.642 1.00 93.31 142 ALA A O 1
ATOM 1132 N N . GLY A 1 143 ? -0.519 7.349 -9.118 1.00 92.81 143 GLY A N 1
ATOM 1133 C CA . GLY A 1 143 ? 0.388 8.368 -8.598 1.00 92.81 143 GLY A CA 1
ATOM 1134 C C . GLY A 1 143 ? 1.636 7.764 -7.953 1.00 92.81 143 GLY A C 1
ATOM 1135 O O . GLY A 1 143 ? 2.733 8.284 -8.146 1.00 92.81 143 GLY A O 1
ATOM 1136 N N . LYS A 1 144 ? 1.503 6.652 -7.213 1.00 92.44 144 LYS A N 1
ATOM 1137 C CA . LYS A 1 144 ? 2.655 5.907 -6.668 1.00 92.44 144 LYS A CA 1
ATOM 1138 C C . LYS A 1 144 ? 3.556 5.375 -7.778 1.00 92.44 144 LYS A C 1
ATOM 1140 O O . LYS A 1 144 ? 4.766 5.537 -7.697 1.00 92.44 144 LYS A O 1
ATOM 1145 N N . LYS A 1 145 ? 2.966 4.772 -8.811 1.00 93.56 145 LYS A N 1
ATOM 1146 C CA . LYS A 1 145 ? 3.695 4.265 -9.980 1.00 93.56 145 LYS A CA 1
ATOM 1147 C C . LYS A 1 145 ? 4.501 5.362 -10.675 1.00 93.56 145 LYS A C 1
ATOM 1149 O O . LYS A 1 145 ? 5.693 5.176 -10.879 1.00 93.56 145 LYS A O 1
ATOM 1154 N N . LEU A 1 146 ? 3.881 6.512 -10.945 1.00 93.88 146 LEU A N 1
ATOM 1155 C CA . LEU A 1 146 ? 4.566 7.644 -11.570 1.00 93.88 146 LEU A CA 1
ATOM 1156 C C . LEU A 1 146 ? 5.711 8.181 -10.697 1.00 93.88 146 LEU A C 1
ATOM 1158 O O . LEU A 1 146 ? 6.801 8.411 -11.206 1.00 93.88 146 LEU A O 1
ATOM 1162 N N . ARG A 1 147 ? 5.498 8.318 -9.378 1.00 92.56 147 ARG A N 1
ATOM 1163 C CA . ARG A 1 147 ? 6.570 8.705 -8.444 1.00 92.56 147 ARG A CA 1
ATOM 1164 C C . ARG A 1 147 ? 7.760 7.745 -8.521 1.00 92.56 147 ARG A C 1
ATOM 1166 O O . ARG A 1 147 ? 8.886 8.210 -8.612 1.00 92.56 147 ARG A O 1
ATOM 1173 N N . TYR A 1 148 ? 7.512 6.436 -8.519 1.00 92.69 148 TYR A N 1
ATOM 1174 C CA . TYR A 1 148 ? 8.590 5.451 -8.609 1.00 92.69 148 TYR A CA 1
ATOM 1175 C C . TYR A 1 148 ? 9.330 5.505 -9.948 1.00 92.69 148 TYR A C 1
ATOM 1177 O O . TYR A 1 148 ? 10.546 5.390 -9.957 1.00 92.69 148 TYR A O 1
ATOM 1185 N N . LEU A 1 149 ? 8.639 5.728 -11.071 1.00 93.94 149 LEU A N 1
ATOM 1186 C CA . LEU A 1 149 ? 9.319 5.904 -12.361 1.00 93.94 149 LEU A CA 1
ATOM 1187 C C . LEU A 1 149 ? 10.231 7.126 -12.367 1.00 93.94 149 LEU A C 1
ATOM 1189 O O . LEU A 1 149 ? 11.327 7.057 -12.902 1.00 93.94 149 LEU A O 1
ATOM 1193 N N . PHE A 1 150 ? 9.796 8.225 -11.757 1.00 92.62 150 PHE A N 1
ATOM 1194 C CA . PHE A 1 150 ? 10.639 9.400 -11.588 1.00 92.62 150 PHE A CA 1
ATOM 1195 C C . PHE A 1 150 ? 11.858 9.122 -10.698 1.00 92.62 150 PHE A C 1
ATOM 1197 O O . PHE A 1 150 ? 12.962 9.522 -11.050 1.00 92.62 150 PHE A O 1
ATOM 1204 N N . GLU A 1 151 ? 11.680 8.389 -9.598 1.00 90.25 151 GLU A N 1
ATOM 1205 C CA . GLU A 1 151 ? 12.783 7.980 -8.715 1.00 90.25 151 GLU A CA 1
ATOM 1206 C C . GLU A 1 151 ? 13.788 7.060 -9.428 1.00 90.25 151 GLU A C 1
ATOM 1208 O O . GLU A 1 151 ? 14.988 7.213 -9.228 1.00 90.25 151 GLU A O 1
ATOM 1213 N N . PHE A 1 152 ? 13.326 6.148 -10.291 1.00 90.62 152 PHE A N 1
ATOM 1214 C CA . PHE A 1 152 ? 14.200 5.209 -11.005 1.00 90.62 152 PHE A CA 1
ATOM 1215 C C . PHE A 1 152 ? 14.849 5.811 -12.256 1.00 90.62 152 PHE A C 1
ATOM 1217 O O . PHE A 1 152 ? 16.027 5.588 -12.512 1.00 90.62 152 PHE A O 1
ATOM 1224 N N . PHE A 1 153 ? 14.088 6.560 -13.054 1.00 92.12 153 PHE A N 1
ATOM 1225 C CA . PHE A 1 153 ? 14.510 7.002 -14.385 1.00 92.12 153 PHE A CA 1
ATOM 1226 C C . PHE A 1 153 ? 14.834 8.491 -14.483 1.00 92.12 153 PHE A C 1
ATOM 1228 O O . PHE A 1 153 ? 15.429 8.918 -15.472 1.00 92.12 153 PHE A O 1
ATOM 1235 N N . GLY A 1 154 ? 14.486 9.287 -13.472 1.00 89.00 154 GLY A N 1
ATOM 1236 C CA . GLY A 1 154 ? 14.834 10.705 -13.408 1.00 89.00 154 GLY A CA 1
ATOM 1237 C C . GLY A 1 154 ? 16.330 10.973 -13.615 1.00 89.00 154 GLY A C 1
ATOM 1238 O O . GLY A 1 154 ? 16.653 11.804 -14.467 1.00 89.00 154 GLY A O 1
ATOM 1239 N N . PRO A 1 155 ? 17.240 10.250 -12.926 1.00 88.69 155 PRO A N 1
ATOM 1240 C CA . PRO A 1 155 ? 18.683 10.397 -13.127 1.00 88.69 155 PRO A CA 1
ATOM 1241 C C . PRO A 1 155 ? 19.135 10.078 -14.561 1.00 88.69 155 PRO A C 1
ATOM 1243 O O . PRO A 1 155 ? 19.907 10.831 -15.147 1.00 88.69 155 PRO A O 1
ATOM 1246 N N . VAL A 1 156 ? 18.597 9.011 -15.164 1.00 87.88 156 VAL A N 1
ATOM 1247 C CA . VAL A 1 156 ? 18.946 8.559 -16.528 1.00 87.88 156 VAL A CA 1
ATOM 1248 C C . VAL A 1 156 ? 18.541 9.580 -17.596 1.00 87.88 156 VAL A C 1
ATOM 1250 O O . VAL A 1 156 ? 19.248 9.779 -18.588 1.00 87.88 156 VAL A O 1
ATOM 1253 N N . LEU A 1 157 ? 17.392 10.224 -17.392 1.00 86.62 157 LEU A N 1
ATOM 1254 C CA . LEU A 1 157 ? 16.816 11.196 -18.317 1.00 86.62 157 LEU A CA 1
ATOM 1255 C C . LEU A 1 157 ? 17.327 12.626 -18.096 1.00 86.62 157 LEU A C 1
ATOM 1257 O O . LEU A 1 157 ? 17.029 13.489 -18.914 1.00 86.62 157 LEU A O 1
ATOM 1261 N N . LYS A 1 158 ? 18.054 12.895 -17.001 1.00 86.50 158 LYS A N 1
ATOM 1262 C CA . LYS A 1 158 ? 18.486 14.246 -16.594 1.00 86.50 158 LYS A CA 1
ATOM 1263 C C . LYS A 1 158 ? 17.336 15.275 -16.544 1.00 86.50 158 LYS A C 1
ATOM 1265 O O . LYS A 1 158 ? 17.561 16.474 -16.668 1.00 86.50 158 LYS A O 1
ATOM 1270 N N . ILE A 1 159 ? 16.092 14.826 -16.337 1.00 79.44 159 ILE A N 1
ATOM 1271 C CA . ILE A 1 159 ? 14.909 15.699 -16.283 1.00 79.44 159 ILE A CA 1
ATOM 1272 C C . ILE A 1 159 ? 14.620 16.164 -14.856 1.00 79.44 159 ILE A C 1
ATOM 1274 O O . ILE A 1 159 ? 14.541 15.364 -13.915 1.00 79.44 159 ILE A O 1
ATOM 1278 N N . SER A 1 160 ? 14.362 17.461 -14.685 1.00 80.62 160 SER A N 1
ATOM 1279 C CA . SER A 1 160 ? 13.833 17.981 -13.425 1.00 80.62 160 SER A CA 1
ATOM 1280 C C . SER A 1 160 ? 12.341 17.686 -13.321 1.00 80.62 160 SER A C 1
ATOM 1282 O O . SER A 1 160 ? 11.523 18.164 -14.097 1.00 80.62 160 SER A O 1
ATOM 1284 N N . HIS A 1 161 ? 11.975 16.915 -12.307 1.00 82.81 161 HIS A N 1
ATOM 1285 C CA . HIS A 1 161 ? 10.596 16.519 -12.026 1.00 82.81 161 HIS A CA 1
ATOM 1286 C C . HIS A 1 161 ? 10.193 16.916 -10.595 1.00 82.81 161 HIS A C 1
ATOM 1288 O O . HIS A 1 161 ? 9.198 16.437 -10.048 1.00 82.81 161 HIS A O 1
ATOM 1294 N N . LYS A 1 162 ? 10.948 17.845 -9.982 1.00 83.75 162 LYS A N 1
ATOM 1295 C CA . LYS A 1 162 ? 10.758 18.315 -8.598 1.00 83.75 162 LYS A CA 1
ATOM 1296 C C . LYS A 1 162 ? 9.348 18.867 -8.363 1.00 83.75 162 LYS A C 1
ATOM 1298 O O . LYS A 1 162 ? 8.707 18.513 -7.373 1.00 83.75 162 LYS A O 1
ATOM 1303 N N . ARG A 1 163 ? 8.830 19.690 -9.287 1.00 85.88 163 ARG A N 1
ATOM 1304 C CA . ARG A 1 163 ? 7.477 20.274 -9.192 1.00 85.88 163 ARG A CA 1
ATOM 1305 C C . ARG A 1 163 ? 6.394 19.190 -9.267 1.00 85.88 163 ARG A C 1
ATOM 1307 O O . ARG A 1 163 ? 5.506 19.151 -8.413 1.00 85.88 163 ARG A O 1
ATOM 1314 N N . THR A 1 164 ? 6.514 18.266 -10.220 1.00 84.94 164 THR A N 1
ATOM 1315 C CA . THR A 1 164 ? 5.599 17.124 -10.379 1.00 84.94 164 THR A CA 1
ATOM 1316 C C . THR A 1 164 ? 5.627 16.210 -9.156 1.00 84.94 164 THR A C 1
ATOM 1318 O O . THR A 1 164 ? 4.570 15.866 -8.627 1.00 84.94 164 THR A O 1
ATOM 1321 N N . LEU A 1 165 ? 6.810 15.891 -8.622 1.00 85.88 165 LEU A N 1
ATOM 1322 C CA . LEU A 1 165 ? 6.947 15.126 -7.381 1.00 85.88 165 LEU A CA 1
ATOM 1323 C C . LEU A 1 165 ? 6.329 15.834 -6.184 1.00 85.88 165 LEU A C 1
ATOM 1325 O O . LEU A 1 165 ? 5.657 15.179 -5.391 1.00 85.88 165 LEU A O 1
ATOM 1329 N N . LYS A 1 166 ? 6.514 17.151 -6.042 1.00 88.31 166 LYS A N 1
ATOM 1330 C CA . LYS A 1 166 ? 5.904 17.923 -4.950 1.00 88.31 166 LYS A CA 1
ATOM 1331 C C . LYS A 1 166 ? 4.377 17.812 -5.000 1.00 88.31 166 LYS A C 1
ATOM 1333 O O . LYS A 1 166 ? 3.750 17.507 -3.983 1.00 88.31 166 LYS A O 1
ATOM 1338 N N . ARG A 1 167 ? 3.779 17.958 -6.189 1.00 86.50 167 ARG A N 1
ATOM 1339 C CA . ARG A 1 167 ? 2.330 17.780 -6.389 1.00 86.50 167 ARG A CA 1
ATOM 1340 C C . ARG A 1 167 ? 1.886 16.342 -6.103 1.00 86.50 167 ARG A C 1
ATOM 1342 O O . ARG A 1 167 ? 0.923 16.139 -5.364 1.00 86.50 167 ARG A O 1
ATOM 1349 N N . LEU A 1 168 ? 2.607 15.347 -6.624 1.00 88.06 168 LEU A N 1
ATOM 1350 C CA . LEU A 1 168 ? 2.326 13.930 -6.376 1.00 88.06 168 LEU A CA 1
ATOM 1351 C C . LEU A 1 168 ? 2.400 13.586 -4.889 1.00 88.06 168 LEU A C 1
ATOM 1353 O O . LEU A 1 168 ? 1.518 12.892 -4.399 1.00 88.06 168 LEU A O 1
ATOM 1357 N N . LYS A 1 169 ? 3.395 14.094 -4.155 1.00 89.25 169 LYS A N 1
ATOM 1358 C CA . LYS A 1 169 ? 3.527 13.898 -2.704 1.00 89.25 169 LYS A CA 1
ATOM 1359 C C . LYS A 1 169 ? 2.333 14.493 -1.948 1.00 89.25 169 LYS A C 1
ATOM 1361 O O . LYS A 1 169 ? 1.792 13.822 -1.071 1.00 89.25 169 LYS A O 1
ATOM 1366 N N . LYS A 1 170 ? 1.860 15.693 -2.320 1.00 89.81 170 LYS A N 1
ATOM 1367 C CA . LYS A 1 170 ? 0.661 16.319 -1.719 1.00 89.81 170 LYS A CA 1
ATOM 1368 C C . LYS A 1 170 ? -0.586 15.446 -1.906 1.00 89.81 170 LYS A C 1
ATOM 1370 O O . LYS A 1 170 ? -1.279 15.156 -0.931 1.00 89.81 170 LYS A O 1
ATOM 1375 N N . ILE A 1 171 ? -0.826 14.975 -3.133 1.00 87.62 171 ILE A N 1
ATOM 1376 C CA . ILE A 1 171 ? -1.932 14.056 -3.450 1.00 87.62 171 ILE A CA 1
ATOM 1377 C C . ILE A 1 171 ? -1.760 12.747 -2.668 1.00 87.62 171 ILE A C 1
ATOM 1379 O O . ILE A 1 171 ? -2.656 12.326 -1.943 1.00 87.62 171 ILE A O 1
ATOM 1383 N N . GLN A 1 172 ? -0.582 12.125 -2.728 1.00 88.06 172 GLN A N 1
ATOM 1384 C CA . GLN A 1 172 ? -0.302 10.866 -2.036 1.00 88.06 172 GLN A CA 1
ATOM 1385 C C . GLN A 1 172 ? -0.504 10.960 -0.521 1.00 88.06 172 GLN A C 1
ATOM 1387 O O . GLN A 1 172 ? -0.993 9.993 0.054 1.00 88.06 172 GLN A O 1
ATOM 1392 N N . LYS A 1 173 ? -0.192 12.096 0.119 1.00 91.62 173 LYS A N 1
ATOM 1393 C CA . LYS A 1 173 ? -0.432 12.303 1.556 1.00 91.62 173 LYS A CA 1
ATOM 1394 C C . LYS A 1 173 ? -1.924 12.226 1.890 1.00 91.62 173 LYS A C 1
ATOM 1396 O O . LYS A 1 173 ? -2.310 11.452 2.761 1.00 91.62 173 LYS A O 1
ATOM 1401 N N . ARG A 1 174 ? -2.779 12.975 1.179 1.00 91.50 174 ARG A N 1
ATOM 1402 C CA . ARG A 1 174 ? -4.238 12.959 1.426 1.00 91.50 174 ARG A CA 1
ATOM 1403 C C . ARG A 1 174 ? -4.860 11.599 1.115 1.00 91.50 174 ARG A C 1
ATOM 1405 O O . ARG A 1 174 ? -5.608 11.066 1.928 1.00 91.50 174 ARG A O 1
ATOM 1412 N N . PHE A 1 175 ? -4.492 11.004 -0.016 1.00 90.81 175 PHE A N 1
ATOM 1413 C CA . PHE A 1 175 ? -5.001 9.693 -0.424 1.00 90.81 175 PHE A CA 1
ATOM 1414 C C . PHE A 1 175 ? -4.458 8.556 0.451 1.00 90.81 175 PHE A C 1
ATOM 1416 O O . PHE A 1 175 ? -5.123 7.537 0.616 1.00 90.81 175 PHE A O 1
ATOM 1423 N N . GLY A 1 176 ? -3.251 8.713 0.999 1.00 92.25 176 GLY A N 1
ATOM 1424 C CA . GLY A 1 176 ? -2.669 7.824 2.001 1.00 92.25 176 GLY A CA 1
ATOM 1425 C C . GLY A 1 176 ? -3.519 7.811 3.261 1.00 92.25 176 GLY A C 1
ATOM 1426 O O . GLY A 1 176 ? -4.058 6.768 3.593 1.00 92.25 176 GLY A O 1
ATOM 1427 N N . MET A 1 177 ? -3.769 8.981 3.850 1.00 93.56 177 MET A N 1
ATOM 1428 C CA . MET A 1 177 ? -4.632 9.097 5.029 1.00 93.56 177 MET A CA 1
ATOM 1429 C C . MET A 1 177 ? -6.036 8.517 4.801 1.00 93.56 177 MET A C 1
ATOM 1431 O O . MET A 1 177 ? -6.571 7.843 5.675 1.00 93.56 177 MET A O 1
ATOM 1435 N N . LEU A 1 178 ? -6.651 8.757 3.639 1.00 92.94 178 LEU A N 1
ATOM 1436 C CA . LEU A 1 178 ? -7.950 8.155 3.322 1.00 92.94 178 LEU A CA 1
ATOM 1437 C C . LEU A 1 178 ? -7.871 6.620 3.286 1.00 92.94 178 LEU A C 1
ATOM 1439 O O . LEU A 1 178 ? -8.714 5.948 3.870 1.00 92.94 178 LEU A O 1
ATOM 1443 N N . ASN A 1 179 ? -6.856 6.067 2.616 1.00 92.56 179 ASN A N 1
ATOM 1444 C CA . ASN A 1 179 ? -6.632 4.623 2.557 1.00 92.56 179 ASN A CA 1
ATOM 1445 C C . ASN A 1 179 ? -6.399 4.023 3.943 1.00 92.56 179 ASN A C 1
ATOM 1447 O O . ASN A 1 179 ? -6.938 2.965 4.222 1.00 92.56 179 ASN A O 1
ATOM 1451 N N . ASP A 1 180 ? -5.614 4.696 4.775 1.00 94.88 180 ASP A N 1
ATOM 1452 C CA . ASP A 1 180 ? -5.301 4.257 6.130 1.00 94.88 180 ASP A CA 1
ATOM 1453 C C . ASP A 1 180 ? -6.583 4.157 6.969 1.00 94.88 180 ASP A C 1
ATOM 1455 O O . ASP A 1 180 ? -6.805 3.146 7.615 1.00 94.88 180 ASP A O 1
ATOM 1459 N N . THR A 1 181 ? -7.503 5.126 6.865 1.00 94.62 181 THR A N 1
ATOM 1460 C CA . THR A 1 181 ? -8.804 5.037 7.556 1.00 94.62 181 THR A CA 1
ATOM 1461 C C . THR A 1 181 ? -9.677 3.895 7.042 1.00 94.62 181 THR A C 1
ATOM 1463 O O . THR A 1 181 ? -10.276 3.199 7.849 1.00 94.62 181 THR A O 1
ATOM 1466 N N . VAL A 1 182 ? -9.751 3.688 5.723 1.00 93.44 182 VAL A N 1
ATOM 1467 C CA . VAL A 1 182 ? -10.547 2.591 5.139 1.00 93.44 182 VAL A CA 1
ATOM 1468 C C . VAL A 1 182 ? -9.980 1.223 5.528 1.00 93.44 182 VAL A C 1
ATOM 1470 O O . VAL A 1 182 ? -10.738 0.312 5.852 1.00 93.44 182 VAL A O 1
ATOM 1473 N N . ALA A 1 183 ? -8.653 1.083 5.522 1.00 94.50 183 ALA A N 1
ATOM 1474 C CA . ALA A 1 183 ? -7.982 -0.136 5.956 1.00 94.50 183 ALA A CA 1
ATOM 1475 C C . ALA A 1 183 ? -8.231 -0.400 7.446 1.00 94.50 183 ALA A C 1
ATOM 1477 O O . ALA A 1 183 ? -8.599 -1.511 7.799 1.00 94.50 183 ALA A O 1
ATOM 1478 N N . SER A 1 184 ? -8.126 0.623 8.298 1.00 96.62 184 SER A N 1
ATOM 1479 C CA . SER A 1 184 ? -8.427 0.514 9.729 1.00 96.62 184 SER A CA 1
ATOM 1480 C C . SER A 1 184 ? -9.892 0.172 10.015 1.00 96.62 184 SER A C 1
ATOM 1482 O O . SER A 1 184 ? -10.154 -0.645 10.886 1.00 96.62 184 SER A O 1
ATOM 1484 N N . GLU A 1 185 ? -10.845 0.744 9.273 1.00 95.25 185 GLU A N 1
ATOM 1485 C CA . GLU A 1 185 ? -12.270 0.390 9.378 1.00 95.25 185 GLU A CA 1
ATOM 1486 C C . GLU A 1 185 ? -12.509 -1.082 9.023 1.00 95.25 185 GLU A C 1
ATOM 1488 O O . GLU A 1 185 ? -13.230 -1.776 9.732 1.00 95.25 185 GLU A O 1
ATOM 1493 N N . THR A 1 186 ? -11.878 -1.563 7.948 1.00 95.56 186 THR A N 1
ATOM 1494 C CA . THR A 1 186 ? -11.977 -2.968 7.521 1.00 95.56 186 THR A CA 1
ATOM 1495 C C . THR A 1 186 ? -11.348 -3.891 8.561 1.00 95.56 186 THR A C 1
ATOM 1497 O O . THR A 1 186 ? -11.997 -4.818 9.021 1.00 95.56 186 THR A O 1
ATOM 1500 N N . LEU A 1 187 ? -10.132 -3.574 9.016 1.00 96.31 187 LEU A N 1
ATOM 1501 C CA . LEU A 1 187 ? -9.419 -4.349 10.030 1.00 96.31 187 LEU A CA 1
ATOM 1502 C C . LEU A 1 187 ? -10.217 -4.459 11.334 1.00 96.31 187 LEU A C 1
ATOM 1504 O O . LEU A 1 187 ? -10.278 -5.533 11.924 1.00 96.31 187 LEU A O 1
ATOM 1508 N N . LEU A 1 188 ? -10.849 -3.365 11.768 1.00 95.25 188 LEU A N 1
ATOM 1509 C CA . LEU A 1 188 ? -11.685 -3.370 12.964 1.00 95.25 188 LEU A CA 1
ATOM 1510 C C . LEU A 1 188 ? -12.931 -4.251 12.783 1.00 95.25 188 LEU A C 1
ATOM 1512 O O . LEU A 1 188 ? -13.255 -5.012 13.689 1.00 95.25 188 LEU A O 1
ATOM 1516 N N . ARG A 1 189 ? -13.598 -4.198 11.619 1.00 95.12 189 ARG A N 1
ATOM 1517 C CA . ARG A 1 189 ? -14.742 -5.078 11.313 1.00 95.12 189 ARG A CA 1
ATOM 1518 C C . ARG A 1 189 ? -14.350 -6.549 11.295 1.00 95.12 189 ARG A C 1
ATOM 1520 O O . ARG A 1 189 ? -15.020 -7.352 11.934 1.00 95.12 189 ARG A O 1
ATOM 1527 N N . ASP A 1 190 ? -13.256 -6.878 10.616 1.00 95.56 190 ASP A N 1
ATOM 1528 C CA . ASP A 1 190 ? -12.793 -8.258 10.444 1.00 95.56 190 ASP A CA 1
ATOM 1529 C C . ASP A 1 190 ? -12.422 -8.923 11.782 1.00 95.56 190 ASP A C 1
ATOM 1531 O O . ASP A 1 190 ? -12.400 -10.146 11.880 1.00 95.56 190 ASP A O 1
ATOM 1535 N N . ASN A 1 191 ? -12.142 -8.127 12.820 1.00 94.44 191 ASN A N 1
ATOM 1536 C CA . ASN A 1 191 ? -11.742 -8.607 14.143 1.00 94.44 191 ASN A CA 1
ATOM 1537 C C . ASN A 1 191 ? -12.763 -8.275 15.246 1.00 94.44 191 ASN A C 1
ATOM 1539 O O . ASN A 1 191 ? -12.493 -8.555 16.414 1.00 94.44 191 ASN A O 1
ATOM 1543 N N . ALA A 1 192 ? -13.927 -7.710 14.901 1.00 92.19 192 ALA A N 1
ATOM 1544 C CA . ALA A 1 192 ? -14.909 -7.181 15.852 1.00 92.19 192 ALA A CA 1
ATOM 1545 C C . ALA A 1 192 ? -15.263 -8.176 16.968 1.00 92.19 192 ALA A C 1
ATOM 1547 O O . ALA A 1 192 ? -15.151 -7.840 18.144 1.00 92.19 192 ALA A O 1
ATOM 1548 N N . ALA A 1 193 ? -15.574 -9.423 16.600 1.00 89.69 193 ALA A N 1
ATOM 1549 C CA . ALA A 1 193 ? -15.972 -10.479 17.534 1.00 89.69 193 ALA A CA 1
ATOM 1550 C C . ALA A 1 193 ? -14.895 -10.849 18.573 1.00 89.69 193 ALA A C 1
ATOM 1552 O O . ALA A 1 193 ? -15.211 -11.398 19.621 1.00 89.69 193 ALA A O 1
ATOM 1553 N N . SER A 1 194 ? -13.621 -10.566 18.288 1.00 88.19 194 SER A N 1
ATOM 1554 C CA . SER A 1 194 ? -12.492 -10.912 19.166 1.00 88.19 194 SER A CA 1
ATOM 1555 C C . SER A 1 194 ? -12.016 -9.747 20.042 1.00 88.19 194 SER A C 1
ATOM 1557 O O . SER A 1 194 ? -11.220 -9.943 20.964 1.00 88.19 194 SER A O 1
ATOM 1559 N N . LEU A 1 195 ? -12.472 -8.528 19.736 1.00 86.69 195 LEU A N 1
ATOM 1560 C CA . LEU A 1 195 ? -11.910 -7.300 20.286 1.00 86.69 195 LEU A CA 1
ATOM 1561 C C . LEU A 1 195 ? -12.699 -6.751 21.478 1.00 86.69 195 LEU A C 1
ATOM 1563 O O . LEU A 1 195 ? -12.055 -6.360 22.447 1.00 86.69 195 LEU A O 1
ATOM 1567 N N . ALA A 1 196 ? -14.035 -6.712 21.435 1.00 83.75 196 ALA A N 1
ATOM 1568 C CA . ALA A 1 196 ? -14.880 -6.223 22.536 1.00 83.75 196 ALA A CA 1
ATOM 1569 C C . ALA A 1 196 ? -16.373 -6.508 22.289 1.00 83.75 196 ALA A C 1
ATOM 1571 O O . ALA A 1 196 ? -16.728 -7.166 21.311 1.00 83.75 196 ALA A O 1
ATOM 1572 N N . ASP A 1 197 ? -17.233 -5.986 23.170 1.00 84.00 197 ASP A N 1
ATOM 1573 C CA . ASP A 1 197 ? -18.678 -5.916 22.950 1.00 84.00 197 ASP A CA 1
ATOM 1574 C C . ASP A 1 197 ? -19.057 -5.072 21.715 1.00 84.00 197 ASP A C 1
ATOM 1576 O O . ASP A 1 197 ? -18.257 -4.325 21.136 1.00 84.00 197 ASP A O 1
ATOM 1580 N N . ALA A 1 198 ? -20.313 -5.222 21.293 1.00 86.81 198 ALA A N 1
ATOM 1581 C CA . ALA A 1 198 ? -20.830 -4.574 20.096 1.00 86.81 198 ALA A CA 1
ATOM 1582 C C . ALA A 1 198 ? -20.828 -3.038 20.198 1.00 86.81 198 ALA A C 1
ATOM 1584 O O . ALA A 1 198 ? -20.606 -2.371 19.184 1.00 86.81 198 ALA A O 1
ATOM 1585 N N . ASP A 1 199 ? -21.016 -2.481 21.396 1.00 88.50 199 ASP A N 1
ATOM 1586 C CA . ASP A 1 199 ? -21.182 -1.042 21.607 1.00 88.50 199 ASP A CA 1
ATOM 1587 C C . ASP A 1 199 ? -19.866 -0.287 21.407 1.00 88.50 199 ASP A C 1
ATOM 1589 O O . ASP A 1 199 ? -19.807 0.682 20.637 1.00 88.50 199 ASP A O 1
ATOM 1593 N N . HIS A 1 200 ? -18.771 -0.769 22.002 1.00 88.69 200 HIS A N 1
ATOM 1594 C CA . HIS A 1 200 ? -17.451 -0.162 21.822 1.00 88.69 200 HIS A CA 1
ATOM 1595 C C . HIS A 1 200 ? -16.971 -0.265 20.367 1.00 88.69 200 HIS A C 1
ATOM 1597 O O . HIS A 1 200 ? -16.385 0.680 19.822 1.00 88.69 200 HIS A O 1
ATOM 1603 N N . ILE A 1 201 ? -17.246 -1.392 19.701 1.00 92.50 201 ILE A N 1
ATOM 1604 C CA . ILE A 1 201 ? -16.923 -1.573 18.282 1.00 92.50 201 ILE A CA 1
ATOM 1605 C C . ILE A 1 201 ? -17.756 -0.630 17.405 1.00 92.50 201 ILE A C 1
ATOM 1607 O O . ILE A 1 201 ? -17.204 0.016 16.506 1.00 92.50 201 ILE A O 1
ATOM 1611 N N . ALA A 1 202 ? -19.059 -0.503 17.665 1.00 91.94 202 ALA A N 1
ATOM 1612 C CA . ALA A 1 202 ? -19.946 0.384 16.920 1.00 91.94 202 ALA A CA 1
ATOM 1613 C C . ALA A 1 202 ? -19.526 1.856 17.055 1.00 91.94 202 ALA A C 1
ATOM 1615 O O . ALA A 1 202 ? -19.453 2.568 16.046 1.00 91.94 202 ALA A O 1
ATOM 1616 N N . ALA A 1 203 ? -19.168 2.300 18.264 1.00 91.75 203 ALA A N 1
ATOM 1617 C CA . ALA A 1 203 ? -18.671 3.651 18.514 1.00 91.75 203 ALA A CA 1
ATOM 1618 C C . ALA A 1 203 ? -17.392 3.950 17.706 1.00 91.75 203 ALA A C 1
ATOM 1620 O O . ALA A 1 203 ? -17.334 4.939 16.960 1.00 91.75 203 ALA A O 1
ATOM 1621 N N . ALA A 1 204 ? -16.402 3.052 17.769 1.00 93.38 204 ALA A N 1
ATOM 1622 C CA . ALA A 1 204 ? -15.140 3.189 17.046 1.00 93.38 204 ALA A CA 1
ATOM 1623 C C . ALA A 1 204 ? -15.335 3.175 15.515 1.00 93.38 204 ALA A C 1
ATOM 1625 O O . ALA A 1 204 ? -14.749 3.996 14.796 1.00 93.38 204 ALA A O 1
ATOM 1626 N N . LEU A 1 205 ? -16.200 2.295 14.995 1.00 94.62 205 LEU A N 1
ATOM 1627 C CA . LEU A 1 205 ? -16.550 2.250 13.570 1.00 94.62 205 LEU A CA 1
ATOM 1628 C C . LEU A 1 205 ? -17.279 3.519 13.116 1.00 94.62 205 LEU A C 1
ATOM 1630 O O . LEU A 1 205 ? -16.967 4.057 12.049 1.00 94.62 205 LEU A O 1
ATOM 1634 N N . GLY A 1 206 ? -18.204 4.037 13.927 1.00 94.12 206 GLY A N 1
ATOM 1635 C CA . GLY A 1 206 ? -18.901 5.293 13.658 1.00 94.12 206 GLY A CA 1
ATOM 1636 C C . GLY A 1 206 ? -17.937 6.479 13.574 1.00 94.12 206 GLY A C 1
ATOM 1637 O O . GLY A 1 206 ? -18.034 7.313 12.665 1.00 94.12 206 GLY A O 1
ATOM 1638 N N . TRP A 1 207 ? -16.948 6.537 14.467 1.00 95.38 207 TRP A N 1
ATOM 1639 C CA . TRP A 1 207 ? -15.903 7.557 14.414 1.00 95.38 207 TRP A CA 1
ATOM 1640 C C . TRP A 1 207 ? -15.007 7.421 13.169 1.00 95.38 207 TRP A C 1
ATOM 1642 O O . TRP A 1 207 ? -14.749 8.417 12.474 1.00 95.38 207 TRP A O 1
ATOM 1652 N N . LEU A 1 208 ? -14.584 6.197 12.824 1.00 95.06 208 LEU A N 1
ATOM 1653 C CA . LEU A 1 208 ? -13.793 5.927 11.618 1.00 95.06 208 LEU A CA 1
ATOM 1654 C C . LEU A 1 208 ? -14.552 6.312 10.340 1.00 95.06 208 LEU A C 1
ATOM 1656 O O . LEU A 1 208 ? -13.955 6.928 9.452 1.00 95.06 208 LEU A O 1
ATOM 1660 N N . ASP A 1 209 ? -15.861 6.057 10.261 1.00 93.75 209 ASP A N 1
ATOM 1661 C CA . ASP A 1 209 ? -16.692 6.471 9.125 1.00 93.75 209 ASP A CA 1
ATOM 1662 C C . ASP A 1 209 ? -16.745 8.001 8.973 1.00 93.75 209 ASP A C 1
ATOM 1664 O O . ASP A 1 209 ? -16.498 8.537 7.883 1.00 93.75 209 ASP A O 1
ATOM 1668 N N . ARG A 1 210 ? -16.974 8.742 10.068 1.00 93.94 210 ARG A N 1
ATOM 1669 C CA . ARG A 1 210 ? -16.929 10.217 10.046 1.00 93.94 210 ARG A CA 1
ATOM 1670 C C . ARG A 1 210 ? -15.567 10.718 9.567 1.00 93.94 210 ARG A C 1
ATOM 1672 O O . ARG A 1 210 ? -15.479 11.630 8.736 1.00 93.94 210 ARG A O 1
ATOM 1679 N N . LYS A 1 211 ? -14.479 10.112 10.046 1.00 93.75 211 LYS A N 1
ATOM 1680 C CA . LYS A 1 211 ? -13.110 10.455 9.635 1.00 93.75 211 LYS A CA 1
ATOM 1681 C C . LYS A 1 211 ? -12.840 10.128 8.166 1.00 93.75 211 LYS A C 1
ATOM 1683 O O . LYS A 1 211 ? -12.236 10.946 7.467 1.00 93.75 211 LYS A O 1
ATOM 1688 N N . ARG A 1 212 ? -13.335 8.991 7.672 1.00 93.25 212 ARG A N 1
ATOM 1689 C CA . ARG A 1 212 ? -13.275 8.587 6.262 1.00 93.25 212 ARG A CA 1
ATOM 1690 C C . ARG A 1 212 ? -13.976 9.612 5.380 1.00 93.25 212 ARG A C 1
ATOM 1692 O O . ARG A 1 212 ? -13.361 10.107 4.436 1.00 93.25 212 ARG A O 1
ATOM 1699 N N . LYS A 1 213 ? -15.211 9.998 5.721 1.00 91.94 213 LYS A N 1
ATOM 1700 C CA . LYS A 1 213 ? -15.991 11.025 5.005 1.00 91.94 213 LYS A CA 1
ATOM 1701 C C . LYS A 1 213 ? -15.247 12.364 4.944 1.00 91.94 213 LYS A C 1
ATOM 1703 O O . LYS A 1 213 ? -15.136 12.944 3.863 1.00 91.94 213 LYS A O 1
ATOM 1708 N N . ARG A 1 214 ? -14.664 12.827 6.059 1.00 92.06 214 ARG A N 1
ATOM 1709 C CA . ARG A 1 214 ? -13.827 14.047 6.101 1.00 92.06 214 ARG A CA 1
ATOM 1710 C C . ARG A 1 214 ? -12.605 13.944 5.178 1.00 92.06 214 ARG A C 1
ATOM 1712 O O . ARG A 1 214 ? -12.370 14.824 4.353 1.00 92.06 214 ARG A O 1
ATOM 1719 N N . ARG A 1 215 ? -11.844 12.847 5.268 1.00 92.38 215 ARG A N 1
ATOM 1720 C CA . ARG A 1 215 ? -10.634 12.622 4.450 1.00 92.38 215 ARG A CA 1
ATOM 1721 C C . ARG A 1 215 ? -10.947 12.486 2.959 1.00 92.38 215 ARG A C 1
ATOM 1723 O O . ARG A 1 215 ? -10.154 12.927 2.132 1.00 92.38 215 ARG A O 1
ATOM 1730 N N . LEU A 1 216 ? -12.097 11.914 2.619 1.00 90.50 216 LEU A N 1
ATOM 1731 C CA . LEU A 1 216 ? -12.579 11.772 1.250 1.00 90.50 216 LEU A CA 1
ATOM 1732 C C . LEU A 1 216 ? -12.915 13.127 0.612 1.00 90.50 216 LEU A C 1
ATOM 1734 O O . LEU A 1 216 ? -12.517 13.366 -0.528 1.00 90.50 216 LEU A O 1
ATOM 1738 N N . ARG A 1 217 ? -13.577 14.033 1.347 1.00 89.44 217 ARG A N 1
ATOM 1739 C CA . ARG A 1 217 ? -13.826 15.415 0.889 1.00 89.44 217 ARG A CA 1
ATOM 1740 C C . ARG A 1 217 ? -12.507 16.133 0.587 1.00 89.44 217 ARG A C 1
ATOM 1742 O O . ARG A 1 217 ? -12.287 16.535 -0.551 1.00 89.44 217 ARG A O 1
ATOM 1749 N N . ALA A 1 218 ? -11.574 16.118 1.541 1.00 90.19 218 ALA A N 1
ATOM 1750 C CA . ALA A 1 218 ? -10.252 16.729 1.376 1.00 90.19 218 ALA A CA 1
ATOM 1751 C C . ALA A 1 218 ? -9.418 16.108 0.235 1.00 90.19 218 ALA A C 1
ATOM 1753 O O . ALA A 1 218 ? -8.596 16.779 -0.388 1.00 90.19 218 ALA A O 1
ATOM 1754 N N . ALA A 1 219 ? -9.576 14.808 -0.040 1.00 88.38 219 ALA A N 1
ATOM 1755 C CA . ALA A 1 219 ? -8.928 14.158 -1.180 1.00 88.38 219 ALA A CA 1
ATOM 1756 C C . ALA A 1 219 ? -9.568 14.565 -2.518 1.00 88.38 219 ALA A C 1
ATOM 1758 O O . ALA A 1 219 ? -8.851 14.715 -3.507 1.00 88.38 219 ALA A O 1
ATOM 1759 N N . SER A 1 220 ? -10.888 14.765 -2.536 1.00 86.62 220 SER A N 1
ATOM 1760 C CA . SER A 1 220 ? -11.650 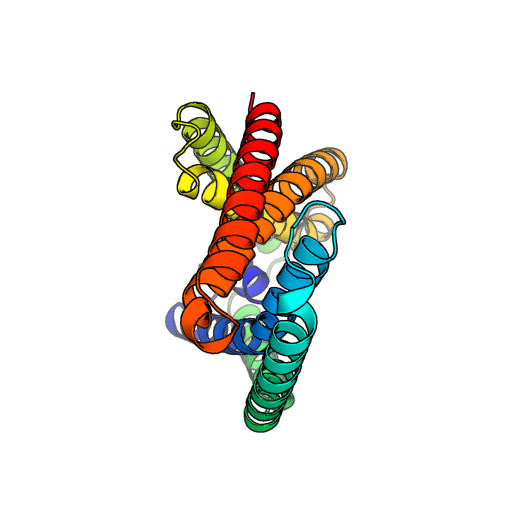15.194 -3.717 1.00 86.62 220 SER A CA 1
ATOM 1761 C C . SER A 1 220 ? -11.311 16.620 -4.136 1.00 86.62 220 SER A C 1
ATOM 1763 O O . SER A 1 220 ? -11.121 16.867 -5.321 1.00 86.62 220 SER A O 1
ATOM 1765 N N . GLU A 1 221 ? -11.139 17.530 -3.177 1.00 88.44 221 GLU A N 1
ATOM 1766 C CA . GLU A 1 221 ? -10.724 18.920 -3.427 1.00 88.44 221 GLU A CA 1
ATOM 1767 C C . GLU A 1 221 ? -9.369 19.020 -4.141 1.00 88.44 221 GLU A C 1
ATOM 1769 O O . GLU A 1 221 ? -9.148 19.936 -4.921 1.00 88.44 221 GLU A O 1
ATOM 1774 N N . LEU A 1 222 ? -8.461 18.056 -3.940 1.00 85.50 222 LEU A N 1
ATOM 1775 C CA . LEU A 1 222 ? -7.178 18.025 -4.655 1.00 85.50 222 LEU A CA 1
ATOM 1776 C C . LEU A 1 222 ? -7.280 17.553 -6.112 1.00 85.50 222 LEU A C 1
ATOM 1778 O O . LEU A 1 222 ? -6.277 17.608 -6.833 1.00 85.50 222 LEU A O 1
ATOM 1782 N N . LEU A 1 223 ? -8.432 17.010 -6.512 1.00 81.00 223 LEU A N 1
ATOM 1783 C CA . LEU A 1 223 ? -8.697 16.581 -7.883 1.00 81.00 223 LEU A CA 1
ATOM 1784 C C . LEU A 1 223 ? -9.491 17.612 -8.694 1.00 81.00 223 LEU A C 1
ATOM 1786 O O . LEU A 1 223 ? -9.504 17.473 -9.920 1.00 81.00 223 LEU A O 1
ATOM 1790 N N . GLY A 1 224 ? -10.145 18.576 -8.032 1.00 66.75 224 GLY A N 1
ATOM 1791 C CA . GLY A 1 224 ? -10.794 19.732 -8.665 1.00 66.75 224 GLY A CA 1
ATOM 1792 C C . GLY A 1 224 ? -9.784 20.591 -9.405 1.00 66.75 224 GLY A C 1
ATOM 1793 O O . GLY A 1 224 ? -10.070 20.896 -10.587 1.00 66.75 224 GLY A O 1
#